Protein AF-A0A9D5RG21-F1 (afdb_monomer_lite)

Secondary structure (DSSP, 8-state):
-EE-TTT--EE-TT-SB-TTT--B--HHHHGGGG---SEEEEEEE-TTS-HHHHHHHHHHHH---HHHHHHHHHT-SEEEEEEE-HHHHHHHHHHHHHTT-EEEEE-SSSEE--GGG--S-SB-TTSPBPHHHHHHHBTBSGGGB-SS-PBPPPPPTTS--------PPPPPP----PPPPPPPPPP-PPPP--PPPPPPPPPPPPPPPPP-PPPP-----------PPPPPPPPTT-PPPPPPPPPP-----PPPPPPP----

Foldseek 3Di:
DFADLVPRDDDDLPDQADPPPRHGDPSVVRVVLPQQAQKWKFFQALAPADLVVQLVLLCVLAVDDSVRSSCSHVQPRWTSWGSAHPLLQLLSCLQSVVSRTDMWMAGPVGTDDSLVPCPDHQADPVRHGDPVNVVSSRNRYNVTGDPDIDYDDNDDPPPDDNPPPPPDPPDPPPPPPVPDPDDPDDPDDDDDDDDDDDDDDDDDDDDDDDDDDDDDDDDDDDDPDPDDDDDDDDDPDDDDDDDDDDDDPDDDDDDDDDDDDDDD

Structure (mmCIF, N/CA/C/O backbone):
data_AF-A0A9D5RG21-F1
#
_entry.id   AF-A0A9D5RG21-F1
#
loop_
_atom_site.group_PDB
_atom_site.id
_atom_site.type_symbol
_atom_site.label_atom_id
_atom_site.label_alt_id
_atom_site.label_comp_id
_atom_site.label_asym_id
_atom_site.label_entity_id
_atom_site.label_seq_id
_atom_site.pdbx_PDB_ins_code
_atom_site.Cartn_x
_atom_site.Cartn_y
_atom_site.Cartn_z
_atom_site.occupancy
_atom_site.B_iso_or_equiv
_atom_site.auth_seq_id
_atom_site.auth_comp_id
_atom_site.auth_asym_id
_atom_site.auth_atom_id
_atom_site.pdbx_PDB_model_num
ATOM 1 N N . MET A 1 1 ? 9.977 0.875 -23.156 1.00 63.31 1 MET A N 1
ATOM 2 C CA . MET A 1 1 ? 9.135 2.089 -23.232 1.00 63.31 1 MET A CA 1
ATOM 3 C C . MET A 1 1 ? 9.409 2.908 -21.983 1.00 63.31 1 MET A C 1
ATOM 5 O O . MET A 1 1 ? 9.569 2.309 -20.928 1.00 63.31 1 MET A O 1
ATOM 9 N N . ALA A 1 2 ? 9.573 4.221 -22.119 1.00 66.19 2 ALA A N 1
ATOM 10 C CA . ALA A 1 2 ? 9.976 5.126 -21.043 1.00 66.19 2 ALA A CA 1
ATOM 11 C C . ALA A 1 2 ? 8.773 5.956 -20.570 1.00 66.19 2 ALA A C 1
ATOM 13 O O . ALA A 1 2 ? 7.845 6.156 -21.344 1.00 66.19 2 ALA A O 1
ATOM 14 N N . TYR A 1 3 ? 8.790 6.481 -19.345 1.00 75.31 3 TYR A N 1
ATOM 15 C CA . TYR A 1 3 ? 7.793 7.451 -18.875 1.00 75.31 3 TYR A CA 1
ATOM 16 C C . TYR A 1 3 ? 8.486 8.735 -18.429 1.00 75.31 3 TYR A C 1
ATOM 18 O O . TYR A 1 3 ? 9.610 8.705 -17.923 1.00 75.31 3 TYR A O 1
ATOM 26 N N . CYS A 1 4 ? 7.830 9.877 -18.630 1.00 75.00 4 CYS A N 1
ATOM 27 C CA . CYS A 1 4 ? 8.346 11.142 -18.129 1.00 75.00 4 CYS A CA 1
ATOM 28 C C . CYS A 1 4 ? 8.294 11.160 -16.600 1.00 75.00 4 CYS A C 1
ATOM 30 O O . CYS A 1 4 ? 7.210 11.108 -16.029 1.00 75.00 4 CYS A O 1
ATOM 32 N N . SER A 1 5 ? 9.436 11.343 -15.940 1.00 69.19 5 SER A N 1
ATOM 33 C CA . SER A 1 5 ? 9.497 11.500 -14.481 1.00 69.19 5 SER A CA 1
ATOM 34 C C . SER A 1 5 ? 8.763 12.740 -13.960 1.00 69.19 5 SER A C 1
ATOM 36 O O . SER A 1 5 ? 8.424 12.789 -12.785 1.00 69.19 5 SER A O 1
ATOM 38 N N . ASN A 1 6 ? 8.520 13.737 -14.817 1.00 74.50 6 ASN A N 1
ATOM 39 C CA . ASN A 1 6 ? 7.841 14.975 -14.436 1.00 74.50 6 ASN A CA 1
ATOM 40 C C . ASN A 1 6 ? 6.325 14.957 -14.698 1.00 74.50 6 ASN A C 1
ATOM 42 O O . ASN A 1 6 ? 5.581 15.604 -13.976 1.00 74.50 6 ASN A O 1
ATOM 46 N N . CYS A 1 7 ? 5.849 14.264 -15.739 1.00 77.00 7 CYS A N 1
ATOM 47 C CA . CYS A 1 7 ? 4.428 14.319 -16.127 1.00 77.00 7 CYS A CA 1
ATOM 48 C C . CYS A 1 7 ? 3.781 12.966 -16.455 1.00 77.00 7 CYS A C 1
ATOM 50 O O . CYS A 1 7 ? 2.636 12.938 -16.893 1.00 77.00 7 CYS A O 1
ATOM 52 N N . GLY A 1 8 ? 4.500 11.851 -16.303 1.00 68.88 8 GLY A N 1
ATOM 53 C CA . GLY A 1 8 ? 3.962 10.495 -16.466 1.00 68.88 8 GLY A CA 1
ATOM 54 C C . GLY A 1 8 ? 3.623 10.072 -17.900 1.00 68.88 8 GLY A C 1
ATOM 55 O O . GLY A 1 8 ? 3.202 8.941 -18.114 1.00 68.88 8 GLY A O 1
ATOM 56 N N . VAL A 1 9 ? 3.813 10.932 -18.906 1.00 76.56 9 VAL A N 1
ATOM 57 C CA . VAL A 1 9 ? 3.499 10.595 -20.306 1.00 76.56 9 VAL A CA 1
ATOM 58 C C . VAL A 1 9 ? 4.450 9.524 -20.837 1.00 76.56 9 VAL A C 1
ATOM 60 O O . VAL A 1 9 ? 5.653 9.573 -20.569 1.00 76.56 9 VAL A O 1
ATOM 63 N N . LEU A 1 10 ? 3.904 8.580 -21.612 1.00 74.00 10 LEU A N 1
ATOM 64 C CA . LEU A 1 10 ? 4.671 7.559 -22.320 1.00 74.00 10 LEU A CA 1
ATOM 65 C C . LEU A 1 10 ? 5.612 8.226 -23.330 1.00 74.00 10 LEU A C 1
ATOM 67 O O . LEU A 1 10 ? 5.196 8.997 -24.194 1.00 74.00 10 LEU A O 1
ATOM 71 N N . ILE A 1 11 ? 6.887 7.904 -23.215 1.00 80.31 11 ILE A N 1
ATOM 72 C CA . ILE A 1 11 ? 7.956 8.396 -24.061 1.00 80.31 11 ILE A CA 1
ATOM 73 C C . ILE A 1 11 ? 8.437 7.238 -24.926 1.00 80.31 11 ILE A C 1
ATOM 75 O O . ILE A 1 11 ? 8.938 6.221 -24.427 1.00 80.31 11 ILE A O 1
ATOM 79 N N . ASP A 1 12 ? 8.285 7.404 -26.236 1.00 73.06 12 ASP A N 1
ATOM 80 C CA . ASP A 1 12 ? 8.883 6.494 -27.200 1.00 73.06 12 ASP A CA 1
ATOM 81 C C . ASP A 1 12 ? 10.407 6.678 -27.152 1.00 73.06 12 ASP A C 1
ATOM 83 O O . ASP A 1 12 ? 10.892 7.809 -27.154 1.00 73.06 12 ASP A O 1
ATOM 87 N N . GLY A 1 13 ? 11.162 5.587 -27.002 1.00 65.06 13 GLY A N 1
ATOM 88 C CA . GLY A 1 13 ? 12.508 5.543 -26.394 1.00 65.06 13 GLY A CA 1
ATOM 89 C C . GLY A 1 13 ? 13.643 6.293 -27.110 1.00 65.06 13 GLY A C 1
ATOM 90 O O . GLY A 1 13 ? 14.807 6.047 -26.812 1.00 65.06 13 GLY A O 1
ATOM 91 N N . VAL A 1 14 ? 13.328 7.181 -28.050 1.00 69.25 14 VAL A N 1
ATOM 92 C CA . VAL A 1 14 ? 14.265 7.916 -28.907 1.00 69.25 14 VAL A CA 1
ATOM 93 C C . VAL A 1 14 ? 14.286 9.426 -28.603 1.00 69.25 14 VAL A C 1
ATOM 95 O O . VAL A 1 14 ? 15.224 10.116 -29.001 1.00 69.25 14 VAL A O 1
ATOM 98 N N . VAL A 1 15 ? 13.305 9.980 -27.877 1.00 72.56 15 VAL A N 1
ATOM 99 C CA . VAL A 1 15 ? 13.260 11.432 -27.604 1.00 72.56 15 VAL A CA 1
ATOM 100 C C . VAL A 1 15 ? 14.012 11.825 -26.326 1.00 72.56 15 VAL A C 1
ATOM 102 O O . VAL A 1 15 ? 13.795 11.280 -25.247 1.00 72.56 15 VAL A O 1
ATOM 105 N N . ARG A 1 16 ? 14.894 12.828 -26.443 1.00 79.12 16 ARG A N 1
ATOM 106 C CA . ARG A 1 16 ? 15.693 13.382 -25.327 1.00 79.12 16 ARG A CA 1
ATOM 107 C C . ARG A 1 16 ? 14.909 14.311 -24.396 1.00 79.12 16 ARG A C 1
ATOM 109 O O . ARG A 1 16 ? 15.392 14.638 -23.317 1.00 79.12 16 ARG A O 1
ATOM 116 N N . TYR A 1 17 ? 13.720 14.741 -24.805 1.00 82.50 17 TYR A N 1
ATOM 117 C CA . TYR A 1 17 ? 12.870 15.678 -24.073 1.00 82.50 17 TYR A CA 1
ATOM 118 C C . TYR A 1 17 ? 11.429 15.182 -24.102 1.00 82.50 17 TYR A C 1
ATOM 120 O O . TYR A 1 17 ? 10.986 14.616 -25.103 1.00 82.50 17 TYR A O 1
ATOM 128 N N . CYS A 1 18 ? 10.697 15.379 -23.006 1.00 81.12 18 CYS A N 1
ATOM 129 C CA . CYS A 1 18 ? 9.295 14.998 -22.954 1.00 81.12 18 CYS A CA 1
ATOM 130 C C . CYS A 1 18 ? 8.469 15.927 -23.860 1.00 81.12 18 CYS A C 1
ATOM 132 O O . CYS A 1 18 ? 8.496 17.140 -23.641 1.00 81.12 18 CYS A O 1
ATOM 134 N N . PRO A 1 19 ? 7.688 15.395 -24.817 1.00 81.12 19 PRO A N 1
ATOM 135 C CA . PRO A 1 19 ? 6.885 16.216 -25.724 1.00 81.12 19 PRO A CA 1
ATOM 136 C C . PRO A 1 19 ? 5.754 16.979 -25.020 1.00 81.12 19 PRO A C 1
ATOM 138 O O . PRO A 1 19 ? 5.239 17.938 -25.580 1.00 81.12 19 PRO A O 1
ATOM 141 N N . ASN A 1 20 ? 5.371 16.574 -23.804 1.00 82.50 20 ASN A N 1
ATOM 142 C CA . ASN A 1 20 ? 4.293 17.220 -23.058 1.00 82.50 20 ASN A CA 1
ATOM 143 C C . ASN A 1 20 ? 4.794 18.345 -22.137 1.00 82.50 20 ASN A C 1
ATOM 145 O O . ASN A 1 20 ? 4.205 19.416 -22.093 1.00 82.50 20 ASN A O 1
ATOM 149 N N . CYS A 1 21 ? 5.887 18.123 -21.398 1.00 84.81 21 CYS A N 1
ATOM 150 C CA . CYS A 1 21 ? 6.353 19.080 -20.386 1.00 84.81 21 CYS A CA 1
ATOM 151 C C . CYS A 1 21 ? 7.736 19.692 -20.667 1.00 84.81 21 CYS A C 1
ATOM 153 O O . CYS A 1 21 ? 8.234 20.452 -19.844 1.00 84.81 21 CYS A O 1
ATOM 155 N N . GLY A 1 22 ? 8.402 19.324 -21.768 1.00 81.38 22 GLY A N 1
ATOM 156 C CA . GLY A 1 22 ? 9.685 19.899 -22.200 1.00 81.38 22 GLY A CA 1
ATOM 157 C C . GLY A 1 22 ? 10.912 19.532 -21.354 1.00 81.38 22 GLY A C 1
ATOM 158 O O . GLY A 1 22 ? 12.025 19.942 -21.675 1.00 81.38 22 GLY A O 1
ATOM 159 N N . VAL A 1 23 ? 10.745 18.748 -20.287 1.00 83.62 23 VAL A N 1
ATOM 160 C CA . VAL A 1 23 ? 11.846 18.356 -19.393 1.00 83.62 23 VAL A CA 1
ATOM 161 C C . VAL A 1 23 ? 12.733 17.310 -20.067 1.00 83.62 23 VAL A C 1
ATOM 163 O O . VAL A 1 23 ? 12.237 16.404 -20.746 1.00 83.62 23 VAL A O 1
ATOM 166 N N . ALA A 1 24 ? 14.049 17.440 -19.874 1.00 78.69 24 ALA A N 1
ATOM 167 C CA . ALA A 1 24 ? 15.035 16.484 -20.362 1.00 78.69 24 ALA A CA 1
ATOM 168 C C . ALA A 1 24 ? 14.773 15.094 -19.768 1.00 78.69 24 ALA A C 1
ATOM 170 O O . ALA A 1 24 ? 14.676 14.916 -18.553 1.00 78.69 24 ALA A O 1
ATOM 171 N N . VAL A 1 25 ? 14.653 14.101 -20.641 1.00 71.44 25 VAL A N 1
ATOM 172 C CA . VAL A 1 25 ? 14.424 12.712 -20.261 1.00 71.44 25 VAL A CA 1
ATOM 173 C C . VAL A 1 25 ? 15.788 12.090 -20.024 1.00 71.44 25 VAL A C 1
ATOM 175 O O . VAL A 1 25 ? 16.563 11.889 -20.960 1.00 71.44 25 VAL A O 1
ATOM 178 N N . ASN A 1 26 ? 16.090 11.762 -18.771 1.00 63.41 26 ASN A N 1
ATOM 179 C CA . ASN A 1 26 ? 17.238 10.919 -18.471 1.00 63.41 26 ASN A CA 1
ATOM 180 C C . ASN A 1 26 ? 16.919 9.493 -18.941 1.00 63.41 26 ASN A C 1
ATOM 182 O O . ASN A 1 26 ? 16.350 8.697 -18.196 1.00 63.41 26 ASN A O 1
ATOM 186 N N . LEU A 1 27 ? 17.275 9.162 -20.189 1.00 54.41 27 LEU A N 1
ATOM 187 C CA . LEU A 1 27 ? 17.074 7.821 -20.757 1.00 54.41 27 LEU A CA 1
ATOM 188 C C . LEU A 1 27 ? 17.735 6.722 -19.906 1.00 54.41 27 LEU A C 1
ATOM 190 O O . LEU A 1 27 ? 17.223 5.610 -19.863 1.00 54.41 27 LEU A O 1
ATOM 194 N N . ALA A 1 28 ? 18.802 7.051 -19.169 1.00 50.97 28 ALA A N 1
ATOM 195 C CA . ALA A 1 28 ? 19.452 6.146 -18.220 1.00 50.97 28 ALA A CA 1
ATOM 196 C C . ALA A 1 28 ? 18.572 5.787 -17.002 1.00 50.97 28 ALA A C 1
ATOM 198 O O . ALA A 1 28 ? 18.728 4.712 -16.429 1.00 50.97 28 ALA A O 1
ATOM 199 N N . ALA A 1 29 ? 17.626 6.653 -16.616 1.00 46.53 29 ALA A N 1
ATOM 200 C CA . ALA A 1 29 ? 16.638 6.368 -15.570 1.00 46.53 29 ALA A CA 1
ATOM 201 C C . ALA A 1 29 ? 15.385 5.672 -16.133 1.00 46.53 29 ALA A C 1
ATOM 203 O O . ALA A 1 29 ? 14.701 4.938 -15.422 1.00 46.53 29 ALA A O 1
ATOM 204 N N . ALA A 1 30 ? 15.103 5.864 -17.423 1.00 44.69 30 ALA A N 1
ATOM 205 C CA . ALA A 1 30 ? 13.933 5.306 -18.088 1.00 44.69 30 ALA A CA 1
ATOM 206 C C . ALA A 1 30 ? 14.057 3.810 -18.437 1.00 44.69 30 ALA A C 1
ATOM 208 O O . ALA A 1 30 ? 13.058 3.155 -18.735 1.00 44.69 30 ALA A O 1
ATOM 209 N N . THR A 1 31 ? 15.262 3.247 -18.355 1.00 42.00 31 THR A N 1
ATOM 210 C CA . THR A 1 31 ? 15.523 1.807 -18.500 1.00 42.00 31 THR A CA 1
ATOM 211 C C . THR A 1 31 ? 15.127 0.965 -17.283 1.00 42.00 31 THR A C 1
ATOM 213 O O . THR A 1 31 ? 15.092 -0.256 -17.394 1.00 42.00 31 THR A O 1
ATOM 216 N N . ASN A 1 32 ? 14.739 1.571 -16.155 1.00 45.16 32 ASN A N 1
ATOM 217 C CA . ASN A 1 32 ? 14.270 0.813 -14.986 1.00 45.16 32 ASN A CA 1
ATOM 218 C C . ASN A 1 32 ? 12.780 0.429 -15.046 1.00 45.16 32 ASN A C 1
ATOM 220 O O . ASN A 1 32 ? 12.332 -0.375 -14.237 1.00 45.16 32 ASN A O 1
ATOM 224 N N . ALA A 1 33 ? 12.025 0.910 -16.042 1.00 47.38 33 ALA A N 1
ATOM 225 C CA . ALA A 1 33 ? 10.637 0.494 -16.287 1.00 47.38 33 ALA A CA 1
ATOM 226 C C . ALA A 1 33 ? 10.508 -0.933 -16.877 1.00 47.38 33 ALA A C 1
ATOM 228 O O . ALA A 1 33 ? 9.412 -1.359 -17.232 1.00 47.38 33 ALA A O 1
ATOM 229 N N . GLY A 1 34 ? 11.624 -1.659 -17.029 1.00 44.19 34 GLY A N 1
ATOM 230 C CA . GLY A 1 34 ? 11.670 -3.011 -17.593 1.00 44.19 34 GLY A CA 1
ATOM 231 C C . GLY A 1 34 ? 11.866 -4.139 -16.581 1.00 44.19 34 GLY A C 1
ATOM 232 O O . GLY A 1 34 ? 11.736 -5.298 -16.960 1.00 44.19 34 GLY A O 1
ATOM 233 N N . VAL A 1 35 ? 12.156 -3.842 -15.310 1.00 52.28 35 VAL A N 1
ATOM 234 C CA . VAL A 1 35 ? 12.212 -4.886 -14.278 1.00 52.28 35 VAL A CA 1
ATOM 235 C C . VAL A 1 35 ? 10.815 -5.014 -13.683 1.00 52.28 35 VAL A C 1
ATOM 237 O O . VAL A 1 35 ? 10.537 -4.494 -12.606 1.00 52.28 35 VAL A O 1
ATOM 240 N N . GLN A 1 36 ? 9.911 -5.670 -14.419 1.00 63.94 36 GLN A N 1
ATOM 241 C CA . GLN A 1 36 ? 8.727 -6.250 -13.786 1.00 63.94 36 GLN A CA 1
ATOM 242 C C . GLN A 1 36 ? 9.250 -7.201 -12.718 1.00 63.94 36 GLN A C 1
ATOM 244 O O . GLN A 1 36 ? 9.906 -8.190 -13.035 1.00 63.94 36 GLN A O 1
ATOM 249 N N . GLY A 1 37 ? 9.069 -6.837 -11.455 1.00 77.81 37 GLY A N 1
ATOM 250 C CA . GLY A 1 37 ? 9.459 -7.724 -10.376 1.00 77.81 37 GLY A CA 1
ATOM 251 C C . GLY A 1 37 ? 8.373 -8.764 -10.126 1.00 77.81 37 GLY A C 1
ATOM 252 O O . GLY A 1 37 ? 7.204 -8.556 -10.440 1.00 77.81 37 GLY A O 1
ATOM 253 N N . ASP A 1 38 ? 8.759 -9.886 -9.534 1.00 90.56 38 ASP A N 1
ATOM 254 C CA . ASP A 1 38 ? 7.852 -11.017 -9.311 1.00 90.56 38 ASP A CA 1
ATOM 255 C C . ASP A 1 38 ? 6.945 -10.833 -8.085 1.00 90.56 38 ASP A C 1
ATOM 257 O O . ASP A 1 38 ? 6.195 -11.741 -7.719 1.00 90.56 38 ASP A O 1
ATOM 261 N N . TYR A 1 39 ? 7.021 -9.677 -7.418 1.00 94.38 39 TYR A N 1
ATOM 262 C CA . TYR A 1 39 ? 6.289 -9.449 -6.185 1.00 94.38 39 TYR A CA 1
ATOM 263 C C . TYR A 1 39 ? 4.858 -8.983 -6.455 1.00 94.38 39 TYR A C 1
ATOM 265 O O . TYR A 1 39 ? 4.587 -8.137 -7.314 1.00 94.38 39 TYR A O 1
ATOM 273 N N . ARG A 1 40 ? 3.943 -9.513 -5.646 1.00 94.38 40 ARG A N 1
ATOM 274 C CA . ARG A 1 40 ? 2.528 -9.149 -5.589 1.00 94.38 40 ARG A CA 1
ATOM 275 C C . ARG A 1 40 ? 2.117 -8.824 -4.157 1.00 94.38 40 ARG A C 1
ATOM 277 O O . ARG A 1 40 ? 2.641 -9.397 -3.199 1.00 94.38 40 ARG A O 1
ATOM 284 N N . ILE A 1 41 ? 1.163 -7.913 -4.018 1.00 94.88 41 ILE A N 1
ATOM 285 C CA . ILE A 1 41 ? 0.602 -7.495 -2.732 1.00 94.88 41 ILE A CA 1
ATOM 286 C C . ILE A 1 41 ? -0.835 -7.975 -2.648 1.00 94.88 41 ILE A C 1
ATOM 288 O O . ILE A 1 41 ? -1.669 -7.625 -3.482 1.00 94.88 41 ILE A O 1
ATOM 292 N N . ILE A 1 42 ? -1.125 -8.746 -1.606 1.00 94.94 42 ILE A N 1
ATOM 293 C CA . ILE A 1 42 ? -2.467 -9.211 -1.276 1.00 94.94 42 ILE A CA 1
ATOM 294 C C . ILE A 1 42 ? -2.980 -8.380 -0.106 1.00 94.94 42 ILE A C 1
ATOM 296 O O . ILE A 1 42 ? -2.414 -8.412 0.988 1.00 94.94 42 ILE A O 1
ATOM 300 N N . LEU A 1 43 ? -4.071 -7.650 -0.318 1.00 95.38 43 LEU A N 1
ATOM 301 C CA . LEU A 1 43 ? -4.812 -7.009 0.758 1.00 95.38 43 LEU A CA 1
ATOM 302 C C . LEU A 1 43 ? -5.642 -8.082 1.462 1.00 95.38 43 LEU A C 1
ATOM 304 O O . LEU A 1 43 ? -6.613 -8.576 0.895 1.00 95.38 43 LEU A O 1
ATOM 308 N N . ILE A 1 44 ? -5.286 -8.450 2.694 1.00 94.62 44 ILE A N 1
ATOM 309 C CA . ILE A 1 44 ? -6.050 -9.431 3.482 1.00 94.62 44 ILE A CA 1
ATOM 310 C C . ILE A 1 44 ? -7.315 -8.789 4.051 1.00 94.62 44 ILE A C 1
ATOM 312 O O . ILE A 1 44 ? -8.375 -9.420 4.143 1.00 94.62 44 ILE A O 1
ATOM 316 N N . SER A 1 45 ? -7.163 -7.560 4.536 1.00 94.81 45 SER A N 1
ATOM 317 C CA . SER A 1 45 ? -8.159 -6.867 5.337 1.00 94.81 45 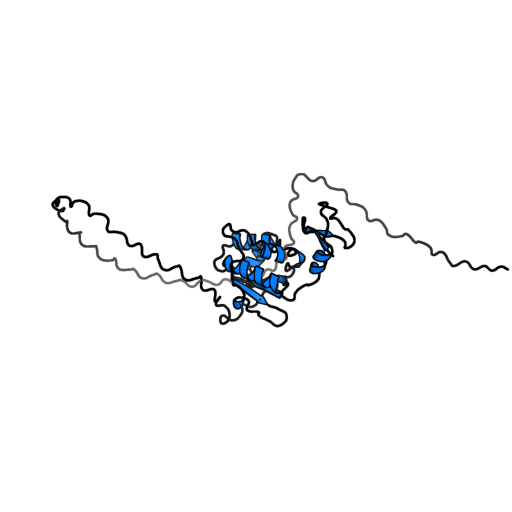SER A CA 1
ATOM 318 C C . SER A 1 45 ? -7.800 -5.384 5.421 1.00 94.81 45 SER A C 1
ATOM 320 O O . SER A 1 45 ? -6.631 -5.016 5.469 1.00 94.81 45 SER A O 1
ATOM 322 N N . LYS A 1 46 ? -8.806 -4.509 5.499 1.00 94.38 46 LYS A N 1
ATOM 323 C CA . LYS A 1 46 ? -8.577 -3.080 5.772 1.00 94.38 46 LYS A CA 1
ATOM 324 C C . LYS A 1 46 ? -8.054 -2.803 7.192 1.00 94.38 46 LYS A C 1
ATOM 326 O O . LYS A 1 46 ? -7.762 -1.657 7.504 1.00 94.38 46 LYS A O 1
ATOM 331 N N . GLY A 1 47 ? -8.036 -3.811 8.066 1.00 94.25 47 GLY A N 1
ATOM 332 C CA . GLY A 1 47 ? -7.629 -3.707 9.463 1.00 94.25 47 GLY A CA 1
ATOM 333 C C . GLY A 1 47 ? -8.377 -2.603 10.215 1.00 94.25 47 GLY A C 1
ATOM 334 O O . GLY A 1 47 ? -9.616 -2.519 10.191 1.00 94.25 47 GLY A O 1
ATOM 335 N N . THR A 1 48 ? -7.607 -1.739 10.873 1.00 94.19 48 THR A N 1
ATOM 336 C CA . THR A 1 48 ? -8.086 -0.560 11.609 1.00 94.19 48 THR A CA 1
ATOM 337 C C . THR A 1 48 ? -8.294 0.663 10.713 1.00 94.19 48 THR A C 1
ATOM 339 O O . THR A 1 48 ? -8.884 1.645 11.167 1.00 94.19 48 THR A O 1
ATOM 342 N N . CYS A 1 49 ? -7.880 0.604 9.443 1.00 94.50 49 CYS A N 1
ATOM 343 C CA . CYS A 1 49 ? -8.062 1.693 8.492 1.00 94.50 49 CYS A CA 1
ATOM 344 C C . CYS A 1 49 ? -9.556 1.959 8.210 1.00 94.50 49 CYS A C 1
ATOM 346 O O . CYS A 1 49 ? -10.403 1.044 8.168 1.00 94.50 49 CYS A O 1
ATOM 348 N N . SER A 1 50 ? -9.902 3.236 8.012 1.00 96.75 50 SER A N 1
ATOM 349 C CA . SER A 1 50 ? -11.240 3.620 7.554 1.00 96.75 50 SER A CA 1
ATOM 350 C C . SER A 1 50 ? -11.417 3.202 6.092 1.00 96.75 50 SER A C 1
ATOM 352 O O . SER A 1 50 ? -10.460 3.168 5.321 1.00 96.75 50 SER A O 1
ATOM 354 N N . ARG A 1 51 ? -12.652 2.885 5.685 1.00 96.31 51 ARG A N 1
ATOM 355 C CA . ARG A 1 51 ? -12.931 2.471 4.300 1.00 96.31 51 ARG A CA 1
ATOM 356 C C . ARG A 1 51 ? -12.524 3.553 3.294 1.00 96.31 51 ARG A C 1
ATOM 358 O O . ARG A 1 51 ? -11.911 3.236 2.285 1.00 96.31 51 ARG A O 1
ATOM 365 N N . THR A 1 52 ? -12.838 4.814 3.587 1.00 97.44 52 THR A N 1
ATOM 366 C CA . THR A 1 52 ? -12.501 5.953 2.722 1.00 97.44 52 THR A CA 1
ATOM 367 C C . THR A 1 52 ? -10.993 6.130 2.584 1.00 97.44 52 THR A C 1
ATOM 369 O O . THR A 1 52 ? -10.508 6.274 1.471 1.00 97.44 52 THR A O 1
ATOM 372 N N . ASN A 1 53 ? -10.236 6.044 3.683 1.00 95.88 53 ASN A N 1
ATOM 373 C CA . ASN A 1 53 ? -8.782 6.210 3.626 1.00 95.88 53 ASN A CA 1
ATOM 374 C C . ASN A 1 53 ? -8.112 5.057 2.874 1.00 95.88 53 ASN A C 1
ATOM 376 O O . ASN A 1 53 ? -7.178 5.296 2.119 1.00 95.88 53 ASN A O 1
ATOM 380 N N . ALA A 1 54 ? -8.602 3.825 3.045 1.00 96.56 54 ALA A N 1
ATOM 381 C CA . ALA A 1 54 ? -8.103 2.675 2.297 1.00 96.56 54 ALA A CA 1
ATOM 382 C C . ALA A 1 54 ? -8.339 2.833 0.785 1.00 96.56 54 ALA A C 1
ATOM 384 O O . ALA A 1 54 ? -7.449 2.529 -0.001 1.00 96.56 54 ALA A O 1
ATOM 385 N N . ILE A 1 55 ? -9.512 3.339 0.381 1.00 97.38 55 ILE A N 1
ATOM 386 C CA . ILE A 1 55 ? -9.819 3.631 -1.026 1.00 97.38 55 ILE A CA 1
ATOM 387 C C . ILE A 1 55 ? -8.864 4.696 -1.560 1.00 97.38 55 ILE A C 1
ATOM 389 O O . ILE A 1 55 ? -8.154 4.413 -2.517 1.00 97.38 55 ILE A O 1
ATOM 393 N N . ASN A 1 56 ? -8.789 5.857 -0.903 1.00 95.81 56 ASN A N 1
ATOM 394 C CA . ASN A 1 56 ? -7.938 6.963 -1.343 1.00 95.81 56 ASN A CA 1
ATOM 395 C C . ASN A 1 56 ? -6.469 6.534 -1.447 1.00 95.81 56 ASN A C 1
ATOM 397 O O . ASN A 1 56 ? -5.811 6.853 -2.425 1.00 95.81 56 ASN A O 1
ATOM 401 N N . LEU A 1 57 ? -5.965 5.732 -0.501 1.00 93.81 57 LEU A N 1
ATOM 402 C CA . LEU A 1 57 ? -4.584 5.255 -0.570 1.00 93.81 57 LEU A CA 1
ATOM 403 C C . LEU A 1 57 ? -4.340 4.348 -1.788 1.00 93.81 57 LEU A C 1
ATOM 405 O O . LEU A 1 57 ? -3.277 4.419 -2.398 1.00 93.81 57 LEU A O 1
ATOM 409 N N . LEU A 1 58 ? -5.299 3.495 -2.161 1.00 94.50 58 LEU A N 1
ATOM 410 C CA . LEU A 1 58 ? -5.184 2.674 -3.371 1.00 94.50 58 LEU A CA 1
ATOM 411 C C . LEU A 1 58 ? -5.273 3.516 -4.654 1.00 94.50 58 LEU A C 1
ATOM 413 O O . LEU A 1 58 ? -4.620 3.175 -5.642 1.00 94.50 58 LEU A O 1
ATOM 417 N N . GLU A 1 59 ? -6.061 4.593 -4.650 1.00 93.62 59 GLU A N 1
ATOM 418 C CA . GLU A 1 59 ? -6.070 5.577 -5.738 1.00 93.62 59 GLU A CA 1
ATOM 419 C C . GLU A 1 59 ? -4.719 6.291 -5.835 1.00 93.62 59 GLU A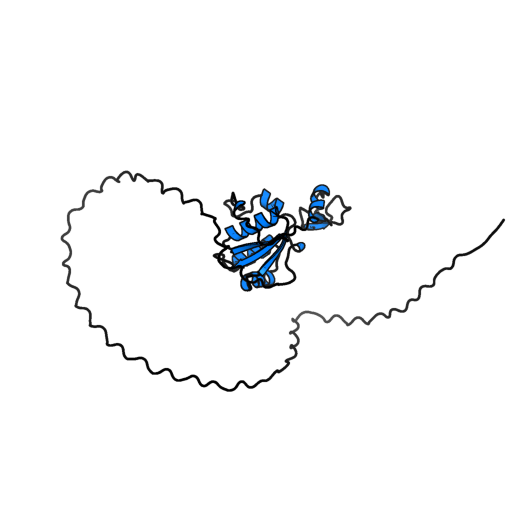 C 1
ATOM 421 O O . GLU A 1 59 ? -4.147 6.358 -6.913 1.00 93.62 59 GLU A O 1
ATOM 426 N N . ASP A 1 60 ? -4.152 6.742 -4.720 1.00 90.31 60 ASP A N 1
ATOM 427 C CA . ASP A 1 60 ? -2.897 7.494 -4.723 1.00 90.31 60 ASP A CA 1
ATOM 428 C C . ASP A 1 60 ? -1.687 6.620 -5.095 1.00 90.31 60 ASP A C 1
ATOM 430 O O . ASP A 1 60 ? -0.804 7.056 -5.830 1.00 90.31 60 ASP A O 1
ATOM 434 N N . LEU A 1 61 ? -1.626 5.377 -4.601 1.00 90.38 61 LEU A N 1
ATOM 435 C CA . LEU A 1 61 ? -0.470 4.493 -4.810 1.00 90.38 61 LEU A CA 1
ATOM 436 C C . LEU A 1 61 ? -0.474 3.790 -6.165 1.00 90.38 61 LEU A C 1
ATOM 438 O O . LEU A 1 61 ? 0.585 3.554 -6.745 1.00 90.38 61 LEU A O 1
ATOM 442 N N . PHE A 1 62 ? -1.653 3.387 -6.634 1.00 90.88 62 PHE A N 1
ATOM 443 C CA . PHE A 1 62 ? -1.780 2.549 -7.821 1.00 90.88 62 PHE A CA 1
ATOM 444 C C . PHE A 1 62 ? -2.636 3.184 -8.900 1.00 90.88 62 PHE A C 1
ATOM 446 O O . PHE A 1 62 ? -2.820 2.551 -9.934 1.00 90.88 62 PHE A O 1
ATOM 453 N N . GLU A 1 63 ? -3.161 4.393 -8.681 1.00 90.50 63 GLU A N 1
ATOM 454 C CA . GLU A 1 63 ? -4.036 5.129 -9.598 1.00 90.50 63 GLU A CA 1
ATOM 455 C C . GLU A 1 63 ? -5.365 4.406 -9.905 1.00 90.50 63 GLU A C 1
ATOM 457 O O . GLU A 1 63 ? -5.975 4.613 -10.959 1.00 90.50 63 GLU A O 1
ATOM 462 N N . TYR A 1 64 ? -5.838 3.520 -9.020 1.00 92.94 64 TYR A N 1
ATOM 463 C CA . TYR A 1 64 ? -7.158 2.904 -9.185 1.00 92.94 64 TYR A CA 1
ATOM 464 C C . TYR A 1 64 ? -8.260 3.962 -9.286 1.00 92.94 64 TYR A C 1
ATOM 466 O O . TYR A 1 64 ? -8.174 5.037 -8.706 1.00 92.94 64 TYR A O 1
ATOM 474 N N . THR A 1 65 ? -9.340 3.641 -9.997 1.00 95.12 65 THR A N 1
ATOM 475 C CA . THR A 1 65 ? -10.571 4.431 -9.861 1.00 95.12 65 THR A CA 1
ATOM 476 C C . THR A 1 65 ? -11.244 4.124 -8.524 1.00 95.12 65 THR A C 1
ATOM 478 O O . THR A 1 65 ? -11.132 3.003 -8.019 1.00 95.12 65 THR A O 1
ATOM 481 N N . THR A 1 66 ? -12.050 5.052 -8.008 1.00 96.31 66 THR A N 1
ATOM 482 C CA . THR A 1 66 ? -12.785 4.883 -6.739 1.00 96.31 66 THR A CA 1
ATOM 483 C C . THR A 1 66 ? -13.604 3.602 -6.695 1.00 96.31 66 THR A C 1
ATOM 485 O O . THR A 1 66 ? -13.645 2.914 -5.677 1.00 96.31 66 THR A O 1
ATOM 488 N N . ALA A 1 67 ? -14.229 3.234 -7.816 1.00 95.81 67 ALA A N 1
ATOM 489 C CA . ALA A 1 67 ? -15.018 2.011 -7.922 1.00 95.81 67 ALA A CA 1
ATOM 490 C C . ALA A 1 67 ? -14.149 0.741 -7.851 1.00 95.81 67 ALA A C 1
ATOM 492 O O . ALA A 1 67 ? -14.525 -0.234 -7.194 1.00 95.81 67 ALA A O 1
ATOM 493 N N . GLN A 1 68 ? -12.981 0.749 -8.499 1.00 94.94 68 GLN A N 1
ATOM 494 C CA . GLN A 1 68 ? -12.040 -0.373 -8.463 1.00 94.94 68 GLN A CA 1
ATOM 495 C C . GLN A 1 68 ? -11.423 -0.528 -7.072 1.00 94.94 68 GLN A C 1
ATOM 497 O O . GLN A 1 68 ? -11.446 -1.624 -6.515 1.00 94.94 68 GLN A O 1
ATOM 502 N N . ALA A 1 69 ? -10.944 0.570 -6.485 1.00 96.06 69 ALA A N 1
ATOM 503 C CA . ALA A 1 69 ? -10.386 0.585 -5.138 1.00 96.06 69 ALA A CA 1
ATOM 504 C C . ALA A 1 69 ? -11.421 0.132 -4.094 1.00 96.06 69 ALA A C 1
ATOM 506 O O . ALA A 1 69 ? -11.120 -0.719 -3.259 1.00 96.06 69 ALA A O 1
ATOM 507 N N . ALA A 1 70 ? -12.670 0.607 -4.188 1.00 96.94 70 ALA A N 1
ATOM 508 C CA . ALA A 1 70 ? -13.761 0.144 -3.329 1.00 96.94 70 ALA A CA 1
ATOM 509 C C . ALA A 1 70 ? -14.000 -1.366 -3.458 1.00 96.94 70 ALA A C 1
ATOM 511 O O . ALA A 1 70 ? -14.131 -2.053 -2.449 1.00 96.94 70 ALA A O 1
ATOM 512 N N . THR A 1 71 ? -13.999 -1.892 -4.687 1.00 95.75 71 THR A N 1
ATOM 513 C CA . THR A 1 71 ? -14.174 -3.331 -4.935 1.00 95.75 71 THR A CA 1
ATOM 514 C C . THR A 1 71 ? -13.069 -4.153 -4.272 1.00 95.75 71 THR A C 1
ATOM 516 O O . THR A 1 71 ? -13.377 -5.162 -3.637 1.00 95.75 71 THR A O 1
ATOM 519 N N . ILE A 1 72 ? -11.811 -3.708 -4.370 1.00 95.06 72 ILE A N 1
ATOM 520 C CA . ILE A 1 72 ? -10.653 -4.369 -3.748 1.00 95.06 72 ILE A CA 1
ATOM 521 C C . ILE A 1 72 ? -10.782 -4.378 -2.222 1.00 95.06 72 ILE A C 1
ATOM 523 O O . ILE A 1 72 ? -10.649 -5.430 -1.595 1.00 95.06 72 ILE A O 1
ATOM 527 N N . VAL A 1 73 ? -11.091 -3.225 -1.623 1.00 96.38 73 VAL A N 1
ATOM 528 C CA . VAL A 1 73 ? -11.220 -3.080 -0.165 1.00 96.38 73 VAL A CA 1
ATOM 529 C C . VAL A 1 73 ? -12.389 -3.903 0.384 1.00 96.38 73 VAL A C 1
ATOM 531 O O . VAL A 1 73 ? -12.237 -4.580 1.401 1.00 96.38 73 VAL A O 1
ATOM 534 N N . ASP A 1 74 ? -13.543 -3.873 -0.286 1.00 95.94 74 ASP A N 1
ATOM 535 C CA . ASP A 1 74 ? -14.761 -4.549 0.176 1.00 95.94 74 ASP A CA 1
ATOM 536 C C . ASP A 1 74 ? -14.725 -6.069 -0.069 1.00 95.94 74 ASP A C 1
ATOM 538 O O . ASP A 1 74 ? -15.406 -6.822 0.629 1.00 95.94 74 ASP A O 1
ATOM 542 N N . SER A 1 75 ? -13.923 -6.533 -1.036 1.00 95.38 75 SER A N 1
ATOM 543 C CA . SER A 1 75 ? -13.809 -7.953 -1.409 1.00 95.38 75 SER A CA 1
ATOM 544 C C . SER A 1 75 ? -12.572 -8.647 -0.837 1.00 95.38 75 SER A C 1
ATOM 546 O O . SER A 1 75 ? -12.292 -9.785 -1.219 1.00 95.38 75 SER A O 1
ATOM 548 N N . ALA A 1 76 ? -11.832 -7.992 0.063 1.00 92.25 76 ALA A N 1
ATOM 549 C CA . ALA A 1 76 ? -10.650 -8.568 0.691 1.00 92.25 76 ALA A CA 1
ATOM 550 C C . ALA A 1 76 ? -10.979 -9.917 1.381 1.00 92.25 76 ALA A C 1
ATOM 552 O O . ALA A 1 76 ? -12.006 -10.025 2.064 1.00 92.25 76 ALA A O 1
ATOM 553 N N . PRO A 1 77 ? -10.131 -10.958 1.258 1.00 95.06 77 PRO A N 1
ATOM 554 C CA . PRO A 1 77 ? -8.772 -10.954 0.705 1.00 95.06 77 PRO A CA 1
ATOM 555 C C . PRO A 1 77 ? -8.689 -10.890 -0.834 1.00 95.06 77 PRO A C 1
ATOM 557 O O . PRO A 1 77 ? -9.243 -11.738 -1.538 1.00 95.06 77 PRO A O 1
ATOM 560 N N . MET A 1 78 ? -7.947 -9.910 -1.356 1.00 93.75 78 MET A N 1
ATOM 561 C CA . MET A 1 78 ? -7.824 -9.665 -2.796 1.00 93.75 78 MET A CA 1
ATOM 562 C C . MET A 1 78 ? -6.429 -9.156 -3.169 1.00 93.75 78 MET A C 1
ATOM 564 O O . MET A 1 78 ? -5.790 -8.450 -2.391 1.00 93.75 78 MET A O 1
ATOM 568 N N . GLU A 1 79 ? -5.958 -9.505 -4.365 1.00 94.12 79 GLU A N 1
ATOM 569 C CA . GLU A 1 79 ? -4.731 -8.927 -4.916 1.00 94.12 79 GLU A CA 1
ATOM 570 C C . GLU A 1 79 ? -4.924 -7.429 -5.183 1.00 94.12 79 GLU A C 1
ATOM 572 O O . GLU A 1 79 ? -5.904 -7.021 -5.809 1.00 94.12 79 GLU A O 1
ATOM 577 N N . ALA A 1 80 ? -4.000 -6.612 -4.682 1.00 94.06 80 ALA A N 1
ATOM 578 C CA . ALA A 1 80 ? -4.027 -5.160 -4.815 1.00 94.06 80 ALA A CA 1
ATOM 579 C C . ALA A 1 80 ? -3.015 -4.651 -5.849 1.00 94.06 80 ALA A C 1
ATOM 581 O O . ALA A 1 80 ? -3.283 -3.645 -6.501 1.00 94.06 80 ALA A O 1
ATOM 582 N N . ALA A 1 81 ? -1.877 -5.328 -6.023 1.00 93.94 81 ALA A N 1
ATOM 583 C CA . ALA A 1 81 ? -0.863 -4.954 -7.006 1.00 93.94 81 ALA A CA 1
ATOM 584 C C . ALA A 1 81 ? 0.041 -6.128 -7.389 1.00 93.94 81 ALA A C 1
ATOM 586 O O . ALA A 1 81 ? 0.258 -7.032 -6.580 1.00 93.94 81 ALA A O 1
ATOM 587 N N . LEU A 1 82 ? 0.606 -6.064 -8.595 1.00 93.25 82 LEU A N 1
ATOM 588 C CA . LEU A 1 82 ? 1.507 -7.069 -9.164 1.00 93.25 82 LEU A CA 1
ATOM 589 C C . LEU A 1 82 ? 2.663 -6.425 -9.938 1.00 93.25 82 LEU A C 1
ATOM 591 O O . LEU A 1 82 ? 2.645 -5.226 -10.232 1.00 93.25 82 LEU A O 1
ATOM 595 N N . GLY A 1 83 ? 3.671 -7.224 -10.289 1.00 91.81 83 GLY A N 1
ATOM 596 C CA . GLY A 1 83 ? 4.795 -6.753 -11.100 1.00 91.81 83 GLY A CA 1
ATOM 597 C C . GLY A 1 83 ? 5.765 -5.852 -10.330 1.00 91.81 83 GLY A C 1
ATOM 598 O O . GLY A 1 83 ? 6.407 -4.991 -10.933 1.00 91.81 83 GLY A O 1
ATOM 599 N N . LEU A 1 84 ? 5.812 -5.972 -9.000 1.00 92.25 84 LEU A N 1
ATOM 600 C CA . LEU A 1 84 ? 6.569 -5.078 -8.128 1.00 92.25 84 LEU A CA 1
ATOM 601 C C . LEU A 1 84 ? 7.991 -5.594 -7.921 1.00 92.25 84 LEU A C 1
ATOM 603 O O . LEU A 1 84 ? 8.214 -6.788 -7.725 1.00 92.25 84 LEU A O 1
ATOM 607 N N . THR A 1 85 ? 8.965 -4.689 -7.877 1.00 91.62 85 THR A N 1
ATOM 608 C CA . THR A 1 85 ? 10.306 -5.023 -7.372 1.00 91.62 85 THR A CA 1
ATOM 609 C C . THR A 1 85 ? 10.270 -5.276 -5.860 1.00 91.62 85 THR A C 1
ATOM 611 O O . THR A 1 85 ? 9.373 -4.799 -5.164 1.00 91.62 85 THR A O 1
ATOM 614 N N . ALA A 1 86 ? 11.275 -5.976 -5.321 1.00 89.94 86 ALA A N 1
ATOM 615 C CA . ALA A 1 86 ? 11.366 -6.248 -3.881 1.00 89.94 86 ALA A CA 1
ATOM 616 C C . ALA A 1 86 ? 11.296 -4.962 -3.033 1.00 89.94 86 ALA A C 1
ATOM 618 O O . ALA A 1 86 ? 10.592 -4.908 -2.026 1.00 89.94 86 ALA A O 1
ATOM 619 N N . THR A 1 87 ? 11.994 -3.910 -3.471 1.00 90.00 87 THR A N 1
ATOM 620 C CA . THR A 1 87 ? 12.027 -2.606 -2.797 1.00 90.00 87 THR A CA 1
ATOM 621 C C . THR A 1 87 ? 10.667 -1.909 -2.837 1.00 90.00 87 THR A C 1
ATOM 623 O O . THR A 1 87 ? 10.206 -1.404 -1.816 1.00 90.00 87 THR A O 1
ATOM 626 N N . GLN A 1 88 ? 9.990 -1.917 -3.990 1.00 92.12 88 GLN A N 1
ATOM 627 C CA . GLN A 1 88 ? 8.643 -1.351 -4.119 1.00 92.12 88 GLN A CA 1
ATOM 628 C C . GLN A 1 88 ? 7.642 -2.099 -3.242 1.00 92.12 88 GLN A C 1
ATOM 630 O O . GLN A 1 88 ? 6.911 -1.473 -2.479 1.00 92.12 88 GLN A O 1
ATOM 635 N N . ALA A 1 89 ? 7.642 -3.433 -3.304 1.00 93.69 89 ALA A N 1
ATOM 636 C CA . ALA A 1 89 ? 6.744 -4.257 -2.507 1.00 93.69 89 ALA A CA 1
ATOM 637 C C . ALA A 1 89 ? 6.930 -4.006 -1.004 1.00 93.69 89 ALA A C 1
ATOM 639 O O . ALA A 1 89 ? 5.944 -3.883 -0.281 1.00 93.69 89 ALA A O 1
ATOM 640 N N . GLN A 1 90 ? 8.177 -3.844 -0.552 1.00 92.69 90 GLN A N 1
ATOM 641 C CA . GLN A 1 90 ? 8.488 -3.490 0.831 1.00 92.69 90 GLN A CA 1
ATOM 642 C C . GLN A 1 90 ? 7.921 -2.127 1.228 1.00 92.69 90 GLN A C 1
ATOM 644 O O . GLN A 1 90 ? 7.218 -2.038 2.233 1.00 92.69 90 GLN A O 1
ATOM 649 N N . TYR A 1 91 ? 8.191 -1.074 0.454 1.00 93.12 91 TYR A N 1
ATOM 650 C CA . TYR A 1 91 ? 7.708 0.263 0.797 1.00 93.12 91 TYR A CA 1
ATOM 651 C C . TYR A 1 91 ? 6.188 0.368 0.770 1.00 93.12 91 TYR A C 1
ATOM 653 O O . TYR A 1 91 ? 5.610 0.994 1.654 1.00 93.12 91 TYR A O 1
ATOM 661 N N . ILE A 1 92 ? 5.533 -0.274 -0.197 1.00 93.62 92 ILE A N 1
ATOM 662 C CA . ILE A 1 92 ? 4.074 -0.274 -0.282 1.00 93.62 92 ILE A CA 1
ATOM 663 C C . ILE A 1 92 ? 3.466 -1.069 0.873 1.00 93.62 92 ILE A C 1
ATOM 665 O O . ILE A 1 92 ? 2.548 -0.582 1.528 1.00 93.62 92 ILE A O 1
ATOM 669 N N . ALA A 1 93 ? 3.970 -2.274 1.153 1.00 94.00 93 ALA A N 1
ATOM 670 C CA . ALA A 1 93 ? 3.455 -3.085 2.250 1.00 94.00 93 ALA A CA 1
ATOM 671 C C . ALA A 1 93 ? 3.592 -2.354 3.588 1.00 94.00 93 ALA A C 1
ATOM 673 O O . ALA A 1 93 ? 2.656 -2.329 4.390 1.00 94.00 93 ALA A O 1
ATOM 674 N N . GLN A 1 94 ? 4.728 -1.691 3.795 1.00 93.44 94 GLN A N 1
ATOM 675 C CA . GLN A 1 94 ? 4.948 -0.865 4.965 1.00 93.44 94 GLN A CA 1
ATOM 676 C C . GLN A 1 94 ? 3.995 0.342 5.011 1.00 93.44 94 GLN A C 1
ATOM 678 O O . GLN A 1 94 ? 3.355 0.561 6.037 1.00 93.44 94 GLN A O 1
ATOM 683 N N . ALA A 1 95 ? 3.831 1.073 3.904 1.00 92.81 95 ALA A N 1
ATOM 684 C CA . ALA A 1 95 ? 2.905 2.202 3.801 1.00 92.81 95 ALA A CA 1
ATOM 685 C C . ALA A 1 95 ? 1.465 1.803 4.161 1.00 92.81 95 ALA A C 1
ATOM 687 O O . ALA A 1 95 ? 0.813 2.441 4.989 1.00 92.81 95 ALA A O 1
ATOM 688 N N . MET A 1 96 ? 0.991 0.693 3.593 1.00 94.38 96 MET A N 1
ATOM 689 C CA . MET A 1 96 ? -0.344 0.158 3.850 1.00 94.38 96 MET A CA 1
ATOM 690 C C . MET A 1 96 ? -0.518 -0.292 5.309 1.00 94.38 96 MET A C 1
ATOM 692 O O . MET A 1 96 ? -1.559 -0.027 5.915 1.00 94.38 96 MET A O 1
ATOM 696 N N . THR A 1 97 ? 0.509 -0.917 5.890 1.00 93.44 97 THR A N 1
ATOM 697 C CA . THR A 1 97 ? 0.498 -1.372 7.289 1.00 93.44 97 THR A CA 1
ATOM 698 C C . THR A 1 97 ? 0.508 -0.198 8.271 1.00 93.44 97 THR A C 1
ATOM 700 O O . THR A 1 97 ? -0.231 -0.211 9.256 1.00 93.44 97 THR A O 1
ATOM 703 N N . GLU A 1 98 ? 1.271 0.862 7.992 1.00 92.44 98 GLU A N 1
ATOM 704 C CA . GLU A 1 98 ? 1.281 2.094 8.797 1.00 92.44 98 GLU A CA 1
ATOM 705 C C . GLU A 1 98 ? -0.071 2.824 8.774 1.00 92.44 98 GLU A C 1
ATOM 707 O O . GLU A 1 98 ? -0.484 3.385 9.791 1.00 92.44 98 GLU A O 1
ATOM 712 N N . TYR A 1 99 ? -0.811 2.735 7.663 1.00 91.38 99 TYR A N 1
ATOM 713 C CA . TYR A 1 99 ? -2.202 3.198 7.555 1.00 91.38 99 TYR A CA 1
ATOM 714 C C . TYR A 1 99 ? -3.224 2.275 8.243 1.00 91.38 99 TYR A C 1
ATOM 716 O O . TYR A 1 99 ? -4.419 2.589 8.274 1.00 91.38 99 TYR A O 1
ATOM 724 N N . GLY A 1 100 ? -2.776 1.160 8.826 1.00 93.62 100 GLY A N 1
ATOM 725 C CA . GLY A 1 100 ? -3.601 0.233 9.596 1.00 93.62 100 GLY A CA 1
ATOM 726 C C . GLY A 1 100 ? -4.289 -0.852 8.771 1.00 93.62 100 GLY A C 1
ATOM 727 O O . GLY A 1 100 ? -5.273 -1.420 9.245 1.00 93.62 100 GLY A O 1
ATOM 728 N N . MET A 1 101 ? -3.824 -1.123 7.549 1.00 95.31 101 MET A N 1
ATOM 729 C CA . MET A 1 101 ? -4.313 -2.235 6.730 1.00 95.31 101 MET A CA 1
ATOM 730 C C . MET A 1 101 ? -3.493 -3.507 6.956 1.00 95.31 101 MET A C 1
ATOM 732 O O . MET A 1 101 ? -2.305 -3.446 7.252 1.00 95.31 101 MET A O 1
ATOM 736 N N . ASP A 1 102 ? -4.128 -4.663 6.766 1.00 94.56 102 ASP A N 1
ATOM 737 C CA . ASP A 1 102 ? -3.467 -5.964 6.825 1.00 94.56 102 ASP A CA 1
ATOM 738 C C . ASP A 1 102 ? -3.125 -6.416 5.404 1.00 94.56 102 ASP A C 1
ATOM 740 O O . ASP A 1 102 ? -4.014 -6.727 4.599 1.00 94.56 102 ASP A O 1
ATOM 744 N N . VAL A 1 103 ? -1.833 -6.476 5.099 1.00 95.06 103 VAL A N 1
ATOM 745 C CA . VAL A 1 103 ? -1.321 -6.854 3.779 1.00 95.06 103 VAL A CA 1
ATOM 746 C C . VAL A 1 103 ? -0.352 -8.024 3.877 1.00 95.06 103 VAL A C 1
ATOM 748 O O . VAL A 1 103 ? 0.295 -8.246 4.897 1.00 95.06 103 VAL A O 1
ATOM 751 N N . SER A 1 104 ? -0.256 -8.791 2.800 1.00 94.62 104 SER A N 1
ATOM 752 C CA . SER A 1 104 ? 0.740 -9.843 2.619 1.00 94.62 104 SER A CA 1
ATOM 753 C C . SER A 1 104 ? 1.499 -9.602 1.336 1.00 94.62 104 SER A C 1
ATOM 755 O O . SER A 1 104 ? 0.895 -9.250 0.322 1.00 94.62 104 SER A O 1
ATOM 757 N N . VAL A 1 105 ? 2.797 -9.876 1.353 1.00 95.06 105 VAL A N 1
ATOM 758 C CA . VAL A 1 105 ? 3.604 -9.869 0.138 1.00 95.06 105 VAL A CA 1
ATOM 759 C C . VAL A 1 105 ? 3.914 -11.297 -0.270 1.00 95.06 105 VAL A C 1
ATOM 761 O O . VAL A 1 105 ? 4.223 -12.148 0.564 1.00 95.06 105 VAL A O 1
ATOM 764 N N . TYR A 1 106 ? 3.803 -11.555 -1.566 1.00 94.69 106 TYR A N 1
ATOM 765 C CA . TYR A 1 106 ? 4.194 -12.816 -2.171 1.00 94.69 106 TYR A CA 1
ATOM 766 C C . TYR A 1 106 ? 5.148 -12.559 -3.330 1.00 94.69 106 TYR A C 1
ATOM 768 O O . TYR A 1 106 ? 5.030 -11.538 -4.003 1.00 94.69 106 TYR A O 1
ATOM 776 N N . ASP A 1 107 ? 6.046 -13.500 -3.578 1.00 94.44 107 ASP A N 1
ATOM 777 C CA . ASP A 1 107 ? 6.852 -13.588 -4.792 1.00 94.44 107 ASP A CA 1
ATOM 778 C C . ASP A 1 107 ? 6.514 -14.878 -5.568 1.00 94.44 107 ASP A C 1
ATOM 780 O O . ASP A 1 107 ? 5.485 -15.531 -5.330 1.00 94.44 107 ASP A O 1
ATOM 784 N N . SER A 1 108 ? 7.369 -15.248 -6.522 1.00 91.62 108 SER A N 1
ATOM 785 C CA . SER A 1 108 ? 7.263 -16.496 -7.283 1.00 91.62 108 SER A CA 1
ATOM 786 C C . SER A 1 108 ? 7.459 -17.759 -6.430 1.00 91.62 108 SER A C 1
ATOM 788 O O . SER A 1 108 ? 6.952 -18.818 -6.800 1.00 91.62 108 SER A O 1
ATOM 790 N N . ASN A 1 109 ? 8.120 -17.658 -5.273 1.00 91.25 109 ASN A N 1
ATOM 791 C CA . ASN A 1 109 ? 8.410 -18.769 -4.363 1.00 91.25 109 ASN A CA 1
ATOM 792 C C . ASN A 1 109 ? 7.390 -18.905 -3.224 1.00 91.25 109 ASN A C 1
ATOM 794 O O . ASN A 1 109 ? 7.312 -19.958 -2.590 1.00 91.25 109 ASN A O 1
ATOM 798 N N . GLY A 1 110 ? 6.591 -17.872 -2.955 1.00 92.50 110 GLY A N 1
ATOM 799 C CA . GLY A 1 110 ? 5.512 -17.927 -1.977 1.00 92.50 110 GLY A CA 1
ATOM 800 C C . GLY A 1 110 ? 5.420 -16.676 -1.119 1.00 92.50 110 GLY A C 1
ATOM 801 O O . GLY A 1 110 ? 5.602 -15.565 -1.600 1.00 92.50 110 GLY A O 1
ATOM 802 N N . TYR A 1 111 ? 5.028 -16.856 0.143 1.00 92.56 111 TYR A N 1
ATOM 803 C CA . TYR A 1 111 ? 4.888 -15.757 1.097 1.00 92.56 111 TYR A CA 1
ATOM 804 C C . TYR A 1 111 ? 6.260 -15.201 1.480 1.00 92.56 111 TYR A C 1
ATOM 806 O O . TYR A 1 111 ? 7.160 -15.965 1.833 1.00 92.56 111 TYR A O 1
ATOM 814 N N . VAL A 1 112 ? 6.383 -13.875 1.477 1.00 91.81 112 VAL A N 1
ATOM 815 C CA . VAL A 1 112 ? 7.595 -13.171 1.891 1.00 91.81 112 VAL A CA 1
ATOM 816 C C . VAL A 1 112 ? 7.283 -12.322 3.112 1.00 91.81 112 VAL A C 1
ATOM 818 O O . VAL A 1 112 ? 6.467 -11.403 3.058 1.00 91.81 112 VAL A O 1
ATOM 821 N N . ASP A 1 113 ? 7.966 -12.620 4.214 1.00 87.00 113 ASP A N 1
ATOM 822 C CA . ASP A 1 113 ? 7.894 -11.809 5.421 1.00 87.00 113 ASP A CA 1
ATOM 823 C C . ASP A 1 113 ? 8.802 -10.577 5.288 1.00 87.00 113 ASP A C 1
ATOM 825 O O . ASP A 1 113 ? 10.034 -10.680 5.302 1.00 87.00 113 ASP A O 1
ATOM 829 N N . LEU A 1 114 ? 8.184 -9.405 5.137 1.00 79.50 114 LEU A N 1
ATOM 830 C CA . LEU A 1 114 ? 8.883 -8.124 5.042 1.00 79.50 114 LEU A CA 1
ATOM 831 C C . LEU A 1 114 ? 8.913 -7.354 6.369 1.00 79.50 114 LEU A C 1
ATOM 833 O O . LEU A 1 114 ? 9.583 -6.320 6.429 1.00 79.50 114 LEU A O 1
ATOM 837 N N . ASP A 1 115 ? 8.284 -7.859 7.439 1.00 70.12 115 ASP A N 1
ATOM 838 C CA . ASP A 1 115 ? 8.255 -7.182 8.747 1.00 70.12 115 ASP A CA 1
ATOM 839 C C . ASP A 1 115 ? 9.667 -6.971 9.303 1.00 70.12 115 ASP A C 1
ATOM 841 O O . ASP A 1 115 ? 9.955 -5.963 9.947 1.00 70.12 115 ASP A O 1
ATOM 845 N N . THR A 1 116 ? 10.585 -7.893 9.005 1.00 72.50 116 THR A N 1
ATOM 846 C CA . THR A 1 116 ? 11.989 -7.809 9.437 1.00 72.50 116 THR A CA 1
ATOM 847 C C . THR A 1 116 ? 12.754 -6.631 8.827 1.00 72.50 116 THR A C 1
ATOM 849 O O . THR A 1 116 ? 13.833 -6.292 9.311 1.00 72.50 116 THR A O 1
ATOM 852 N N . ARG A 1 117 ? 12.218 -5.992 7.778 1.00 68.44 117 ARG A N 1
ATOM 853 C CA . ARG A 1 117 ? 12.901 -4.933 7.021 1.00 68.44 117 ARG A CA 1
ATOM 854 C C . ARG A 1 117 ? 12.342 -3.528 7.260 1.00 68.44 117 ARG A C 1
ATOM 856 O O . ARG A 1 117 ? 12.959 -2.560 6.818 1.00 68.44 117 ARG A O 1
ATOM 863 N N . ALA A 1 118 ? 11.216 -3.392 7.958 1.00 75.44 118 ALA A N 1
ATOM 864 C CA . ALA A 1 118 ? 10.614 -2.098 8.278 1.00 75.44 118 ALA A CA 1
ATOM 865 C C . ALA A 1 118 ? 11.320 -1.452 9.487 1.00 75.44 118 ALA A C 1
ATOM 867 O O . ALA A 1 118 ? 10.896 -1.600 10.633 1.00 75.44 118 ALA A O 1
ATOM 868 N N . THR A 1 119 ? 12.434 -0.754 9.251 1.00 78.19 119 THR A N 1
ATOM 869 C CA . THR A 1 119 ? 13.248 -0.151 10.326 1.00 78.19 119 THR A CA 1
ATOM 870 C C . THR A 1 119 ? 12.825 1.268 10.716 1.00 78.19 119 THR A C 1
ATOM 872 O O . THR A 1 119 ? 13.102 1.698 11.835 1.00 78.19 119 THR A O 1
ATOM 875 N N . ALA A 1 120 ? 12.149 2.003 9.831 1.00 87.75 120 ALA A N 1
ATOM 876 C CA . ALA A 1 120 ? 11.729 3.390 10.046 1.00 87.75 120 ALA A CA 1
ATOM 877 C C . ALA A 1 120 ? 10.459 3.695 9.253 1.00 87.75 120 ALA A C 1
ATOM 879 O O . ALA A 1 120 ? 10.272 3.094 8.204 1.00 87.75 120 ALA A O 1
ATOM 880 N N . SER A 1 121 ? 9.622 4.625 9.730 1.00 91.50 121 SER A N 1
ATOM 881 C CA . SER A 1 121 ? 8.375 5.001 9.043 1.00 91.50 121 SER A CA 1
ATOM 882 C C . SER A 1 121 ? 8.628 5.472 7.609 1.00 91.50 121 SER A C 1
ATOM 884 O O . SER A 1 121 ? 9.632 6.134 7.352 1.00 91.50 121 SER A O 1
ATOM 886 N N . VAL A 1 122 ? 7.724 5.140 6.683 1.00 93.19 122 VAL A N 1
ATOM 887 C CA . VAL A 1 122 ? 7.785 5.613 5.282 1.00 93.19 122 VAL A CA 1
ATOM 888 C C . VAL A 1 122 ? 7.160 6.997 5.082 1.00 93.19 122 VAL A C 1
ATOM 890 O O . VAL A 1 122 ? 7.277 7.571 3.995 1.00 93.19 122 VAL A O 1
ATOM 893 N N . TYR A 1 123 ? 6.536 7.544 6.127 1.00 91.62 123 TYR A N 1
ATOM 894 C CA . TYR A 1 123 ? 5.916 8.862 6.130 1.00 91.62 123 TYR A CA 1
ATOM 895 C C . TYR A 1 123 ? 6.709 9.854 6.987 1.00 91.62 123 TYR A C 1
ATOM 897 O O . TYR A 1 123 ? 7.260 9.529 8.039 1.00 91.62 123 TYR A O 1
ATOM 905 N N . ASN A 1 124 ? 6.733 11.103 6.540 1.00 92.38 124 ASN A N 1
ATOM 906 C CA . ASN A 1 124 ? 7.122 12.251 7.342 1.00 92.38 124 ASN A CA 1
ATOM 907 C C . ASN A 1 124 ? 6.060 12.546 8.414 1.00 92.38 124 ASN A C 1
ATOM 909 O O . ASN A 1 124 ? 4.921 12.081 8.360 1.00 92.38 124 ASN A O 1
ATOM 913 N N . THR A 1 125 ? 6.410 13.399 9.377 1.00 91.00 125 THR A N 1
ATOM 914 C CA . THR A 1 125 ? 5.489 13.837 10.442 1.00 91.00 125 THR A CA 1
ATOM 915 C C . THR A 1 125 ? 4.277 14.622 9.936 1.00 91.00 125 THR A C 1
ATOM 917 O O . THR A 1 125 ? 3.295 14.745 10.660 1.00 91.00 125 THR A O 1
ATOM 920 N N . ASP A 1 126 ? 4.346 15.168 8.722 1.00 88.44 126 ASP A N 1
ATOM 921 C CA . ASP A 1 126 ? 3.247 15.865 8.046 1.00 88.44 126 ASP A CA 1
ATOM 922 C C . ASP A 1 126 ? 2.336 14.920 7.234 1.00 88.44 126 ASP A C 1
ATOM 924 O O . ASP A 1 126 ? 1.343 15.368 6.666 1.00 88.44 126 ASP A O 1
ATOM 928 N N . GLY A 1 127 ? 2.650 13.618 7.189 1.00 85.56 127 GLY A N 1
ATOM 929 C CA . GLY A 1 127 ? 1.915 12.609 6.425 1.00 85.56 127 GLY A CA 1
ATOM 930 C C . GLY A 1 127 ? 2.352 12.466 4.965 1.00 85.56 127 GLY A C 1
ATOM 931 O O . GLY A 1 127 ? 1.820 11.605 4.265 1.00 85.56 127 GLY A O 1
ATOM 932 N N . SER A 1 128 ? 3.323 13.256 4.496 1.00 88.44 128 SER A N 1
ATOM 933 C CA . SER A 1 128 ? 3.912 13.083 3.163 1.00 88.44 128 SER A CA 1
ATOM 934 C C . SER A 1 128 ? 4.839 11.863 3.117 1.00 88.44 128 SER A C 1
ATOM 936 O O . SER A 1 128 ? 5.409 11.465 4.131 1.00 88.44 128 SER A O 1
ATOM 938 N N . LEU A 1 129 ? 5.012 11.246 1.946 1.00 87.44 129 LEU A N 1
ATOM 939 C CA . LEU A 1 129 ? 5.984 10.161 1.774 1.00 87.44 129 LEU A CA 1
ATOM 940 C C . LEU A 1 129 ? 7.418 10.695 1.880 1.00 87.44 129 LEU A C 1
ATOM 942 O O . LEU A 1 129 ? 7.735 11.770 1.366 1.00 87.44 129 LEU A O 1
ATOM 946 N N . LEU A 1 130 ? 8.314 9.911 2.483 1.00 90.31 130 LEU A N 1
ATOM 947 C CA . LEU A 1 130 ? 9.746 10.210 2.452 1.00 90.31 130 LEU A CA 1
ATOM 948 C C . LEU A 1 130 ? 10.241 10.283 1.001 1.00 90.31 130 LEU A C 1
ATOM 950 O O . LEU A 1 130 ? 9.900 9.431 0.183 1.00 90.31 130 LEU A O 1
ATOM 954 N N . GLY A 1 131 ? 11.104 11.252 0.677 1.00 85.19 131 GLY A N 1
ATOM 955 C CA . GLY A 1 131 ? 11.553 11.480 -0.705 1.00 85.19 131 GLY A CA 1
ATOM 956 C C . GLY A 1 131 ? 12.192 10.249 -1.367 1.00 85.19 131 GLY A C 1
ATOM 957 O O . GLY A 1 131 ? 11.948 9.982 -2.542 1.00 85.19 131 GLY A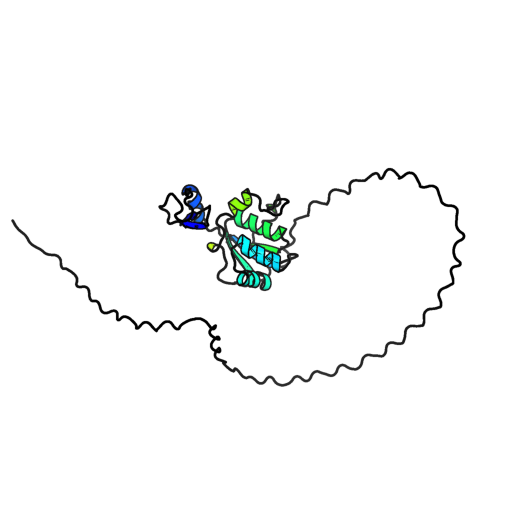 O 1
ATOM 958 N N . ALA A 1 132 ? 12.944 9.446 -0.605 1.00 80.62 132 ALA A N 1
ATOM 959 C CA . ALA A 1 132 ? 13.511 8.184 -1.090 1.00 80.62 132 ALA A CA 1
ATOM 960 C C . ALA A 1 132 ? 12.425 7.147 -1.432 1.00 80.62 132 ALA A C 1
ATOM 962 O O . ALA A 1 132 ? 12.526 6.458 -2.444 1.00 80.62 132 ALA A O 1
ATOM 963 N N . VAL A 1 133 ? 11.363 7.083 -0.624 1.00 86.12 133 VAL A N 1
ATOM 964 C CA . VAL A 1 133 ? 10.211 6.206 -0.860 1.00 86.12 133 VAL A CA 1
ATOM 965 C C . VAL A 1 133 ? 9.440 6.686 -2.083 1.00 86.12 133 VAL A C 1
ATOM 967 O O . VAL A 1 133 ? 9.231 5.907 -3.003 1.00 86.12 133 VAL A O 1
ATOM 970 N N . ALA A 1 134 ? 9.112 7.977 -2.163 1.00 84.75 134 ALA A N 1
ATOM 971 C CA . ALA A 1 134 ? 8.461 8.562 -3.335 1.00 84.75 134 ALA A CA 1
ATOM 972 C C . ALA A 1 134 ? 9.255 8.299 -4.630 1.00 84.75 134 ALA A C 1
ATOM 974 O O . ALA A 1 134 ? 8.672 7.984 -5.661 1.00 84.75 134 ALA A O 1
ATOM 975 N N . THR A 1 135 ? 10.590 8.336 -4.562 1.00 81.00 135 THR A N 1
ATOM 976 C CA . THR A 1 135 ? 11.473 8.006 -5.694 1.00 81.00 135 THR A CA 1
ATOM 977 C C . THR A 1 135 ? 11.460 6.522 -6.059 1.00 81.00 135 THR A C 1
ATOM 979 O O . THR A 1 135 ? 11.554 6.179 -7.231 1.00 81.00 135 THR A O 1
ATOM 982 N N . ALA A 1 136 ? 11.322 5.623 -5.088 1.00 81.75 136 ALA A N 1
ATOM 983 C CA . ALA A 1 136 ? 11.197 4.192 -5.361 1.00 81.75 136 ALA A CA 1
ATOM 984 C C . ALA A 1 136 ? 9.810 3.814 -5.914 1.00 81.75 136 ALA A C 1
ATOM 986 O O . ALA A 1 136 ? 9.678 2.847 -6.666 1.00 81.75 136 ALA A O 1
ATOM 987 N N . LEU A 1 137 ? 8.782 4.581 -5.543 1.00 83.62 137 LEU A N 1
ATOM 988 C CA . LEU A 1 137 ? 7.413 4.432 -6.035 1.00 83.62 137 LEU A CA 1
ATOM 989 C C . LEU A 1 137 ? 7.185 5.171 -7.367 1.00 83.62 137 LEU A C 1
ATOM 991 O O . LEU A 1 137 ? 6.186 4.924 -8.036 1.00 83.62 137 LEU A O 1
ATOM 995 N N . LEU A 1 138 ? 8.121 6.029 -7.789 1.00 75.38 138 LEU A N 1
ATOM 996 C CA . LEU A 1 138 ?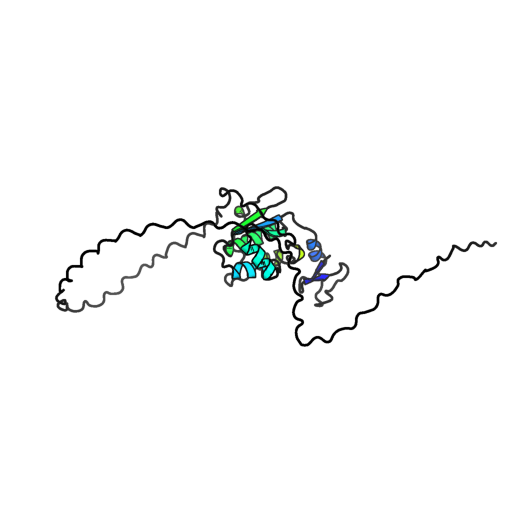 8.112 6.698 -9.091 1.00 75.38 138 LEU A CA 1
ATOM 997 C C . LEU A 1 138 ? 8.163 5.639 -10.206 1.00 75.38 138 LEU A C 1
ATOM 999 O O . LEU A 1 138 ? 9.164 4.949 -10.390 1.00 75.38 138 LEU A O 1
ATOM 1003 N N . GLY A 1 139 ? 7.058 5.501 -10.938 1.00 74.50 139 GLY A N 1
ATOM 1004 C CA . GLY A 1 139 ? 6.875 4.479 -11.974 1.00 74.50 139 GLY A CA 1
ATOM 1005 C C . GLY A 1 139 ? 5.867 3.388 -11.612 1.00 74.50 139 GLY A C 1
ATOM 1006 O O . GLY A 1 139 ? 5.506 2.605 -12.488 1.00 74.50 139 GLY A O 1
ATOM 1007 N N . LEU A 1 140 ? 5.371 3.362 -10.370 1.00 81.25 140 LEU A N 1
ATOM 1008 C CA . LEU A 1 140 ? 4.112 2.688 -10.076 1.00 81.25 140 LEU A CA 1
ATOM 1009 C C . LEU A 1 140 ? 2.961 3.451 -10.728 1.00 81.25 140 LEU A C 1
ATOM 1011 O O . LEU A 1 140 ? 2.974 4.677 -10.809 1.00 81.25 140 LEU A O 1
ATOM 1015 N N . GLY A 1 141 ? 1.971 2.708 -11.201 1.00 77.12 141 GLY A N 1
ATOM 1016 C CA . GLY A 1 141 ? 0.777 3.267 -11.818 1.00 77.12 141 GLY A CA 1
ATOM 1017 C C . GLY A 1 141 ? -0.056 2.169 -12.456 1.00 77.12 141 GLY A C 1
ATOM 1018 O O . GLY A 1 141 ? -0.039 1.019 -12.010 1.00 77.12 141 GLY A O 1
ATOM 1019 N N . ALA A 1 142 ? -0.745 2.503 -13.548 1.00 75.94 142 ALA A N 1
ATOM 1020 C CA . ALA A 1 142 ? -1.621 1.586 -14.286 1.00 75.94 142 ALA A CA 1
ATOM 1021 C C . ALA A 1 142 ? -1.031 0.203 -14.612 1.00 75.94 142 ALA A C 1
ATOM 1023 O O . ALA A 1 142 ? -1.774 -0.776 -14.645 1.00 75.94 142 ALA A O 1
ATOM 1024 N N . VAL A 1 143 ? 0.283 0.107 -14.822 1.00 80.44 143 VAL A N 1
ATOM 1025 C CA . VAL A 1 143 ? 0.964 -1.145 -15.194 1.00 80.44 143 VAL A CA 1
ATOM 1026 C C . VAL A 1 143 ? 0.980 -2.167 -14.052 1.00 80.44 143 VAL A C 1
ATOM 1028 O O . VAL A 1 143 ? 0.961 -3.367 -14.310 1.00 80.44 143 VAL A O 1
ATOM 1031 N N . ASN A 1 144 ? 0.974 -1.712 -12.799 1.00 84.38 144 ASN A N 1
ATOM 1032 C CA . ASN A 1 144 ? 1.023 -2.576 -11.616 1.00 84.38 144 ASN A CA 1
ATOM 1033 C C . ASN A 1 144 ? -0.367 -2.916 -11.063 1.00 84.38 144 ASN A C 1
ATOM 1035 O O . ASN A 1 144 ? -0.482 -3.629 -10.062 1.00 84.38 144 ASN A O 1
ATOM 1039 N N . ARG A 1 145 ? -1.427 -2.402 -11.701 1.00 86.56 145 ARG A N 1
ATOM 1040 C CA . ARG A 1 145 ? -2.808 -2.653 -11.296 1.00 86.56 145 ARG A CA 1
ATOM 1041 C C . ARG A 1 145 ? -3.240 -4.060 -11.676 1.00 86.56 145 ARG A C 1
ATOM 1043 O O . ARG A 1 145 ? -2.976 -4.565 -12.767 1.00 86.56 145 ARG A O 1
ATOM 1050 N N . VAL A 1 146 ? -4.029 -4.646 -10.795 1.00 86.94 146 VAL A N 1
ATOM 1051 C CA . VAL A 1 146 ? -4.720 -5.901 -11.034 1.00 86.94 146 VAL A CA 1
ATOM 1052 C C . VAL A 1 146 ? -5.896 -5.625 -11.964 1.00 86.94 146 VAL A C 1
ATOM 1054 O O . VAL A 1 146 ? -6.848 -4.930 -11.614 1.00 86.94 146 VAL A O 1
ATOM 1057 N N . THR A 1 147 ? -5.835 -6.170 -13.176 1.00 81.38 147 THR A N 1
ATOM 1058 C CA . THR A 1 147 ? -6.955 -6.118 -14.132 1.00 81.38 147 THR A CA 1
ATOM 1059 C C . THR A 1 147 ? -7.903 -7.304 -13.975 1.00 81.38 147 THR A C 1
ATOM 1061 O O . THR A 1 147 ? -9.039 -7.257 -14.449 1.00 81.38 147 THR A O 1
ATOM 1064 N N . ARG A 1 148 ? -7.455 -8.368 -13.296 1.00 78.06 148 ARG A N 1
ATOM 1065 C CA . ARG A 1 148 ? -8.230 -9.579 -13.027 1.00 78.06 148 ARG A CA 1
ATOM 1066 C C . ARG A 1 148 ? -8.296 -9.854 -11.538 1.00 78.06 148 ARG A C 1
ATOM 1068 O O . ARG A 1 148 ? -7.315 -10.201 -10.900 1.00 78.06 148 ARG A O 1
ATOM 1075 N N . TYR A 1 149 ? -9.497 -9.706 -11.013 1.00 75.31 149 TYR A N 1
ATOM 1076 C CA . TYR A 1 149 ? -9.815 -9.870 -9.608 1.00 75.31 149 TYR A CA 1
ATOM 1077 C C . TYR A 1 149 ? -9.823 -11.345 -9.200 1.00 75.31 149 TYR A C 1
ATOM 1079 O O . TYR A 1 149 ? -10.862 -12.005 -9.247 1.00 75.31 149 TYR A O 1
ATOM 1087 N N . GLU A 1 150 ? -8.670 -11.862 -8.786 1.00 77.12 150 GLU A N 1
ATOM 1088 C CA . GLU A 1 150 ? -8.577 -13.187 -8.175 1.00 77.12 150 GLU A CA 1
ATOM 1089 C C . GLU A 1 150 ? -8.874 -13.109 -6.674 1.00 77.12 150 GLU A C 1
ATOM 1091 O O . GLU A 1 150 ? -8.353 -12.260 -5.944 1.00 77.12 150 GLU A O 1
ATOM 1096 N N . ARG A 1 151 ? -9.759 -13.996 -6.205 1.00 74.88 151 ARG A N 1
ATOM 1097 C CA . ARG A 1 151 ? -10.032 -14.150 -4.774 1.00 74.88 151 ARG A CA 1
ATOM 1098 C C . ARG A 1 151 ? -8.979 -15.055 -4.167 1.00 74.88 151 ARG A C 1
ATOM 1100 O O . ARG A 1 151 ? -8.820 -16.196 -4.595 1.00 74.88 151 ARG A O 1
ATOM 1107 N N . TRP A 1 152 ? -8.334 -14.564 -3.122 1.00 80.19 152 TRP A N 1
ATOM 1108 C CA . TRP A 1 152 ? -7.351 -15.334 -2.379 1.00 80.19 152 TRP A CA 1
ATOM 1109 C C . TRP A 1 152 ? -8.011 -16.025 -1.188 1.00 80.19 152 TRP A C 1
ATOM 1111 O O . TRP A 1 152 ? -8.912 -15.488 -0.550 1.00 80.19 152 TRP A O 1
ATOM 1121 N N . SER A 1 153 ? -7.570 -17.232 -0.850 1.00 77.69 153 SER A N 1
ATOM 1122 C CA . SER A 1 153 ? -7.945 -17.834 0.430 1.00 77.69 153 SER A CA 1
ATOM 1123 C C . SER A 1 153 ? -7.157 -17.143 1.535 1.00 77.69 153 SER A C 1
ATOM 1125 O O . SER A 1 153 ? -5.945 -16.969 1.403 1.00 77.69 153 SER A O 1
ATOM 1127 N N . ARG A 1 154 ? -7.821 -16.750 2.633 1.00 67.75 154 ARG A N 1
ATOM 1128 C CA . ARG A 1 154 ? -7.111 -16.178 3.786 1.00 67.75 154 ARG A CA 1
ATOM 1129 C C . ARG A 1 154 ? -6.005 -17.147 4.222 1.00 67.75 154 ARG A C 1
ATOM 1131 O O . ARG A 1 154 ? -6.318 -18.314 4.478 1.00 67.75 154 ARG A O 1
ATOM 1138 N N . PRO A 1 155 ? -4.745 -16.693 4.330 1.00 62.66 155 PRO A N 1
ATOM 1139 C CA . PRO A 1 155 ? -3.681 -17.530 4.858 1.00 62.66 155 PRO A CA 1
ATOM 1140 C C . PRO A 1 155 ? -4.052 -17.979 6.275 1.00 62.66 155 PRO A C 1
ATOM 1142 O O . PRO A 1 155 ? -4.687 -17.239 7.033 1.00 62.66 155 PRO A O 1
ATOM 1145 N N . ALA A 1 156 ? -3.698 -19.217 6.627 1.00 67.75 156 ALA A N 1
ATOM 1146 C CA . ALA A 1 156 ? -4.013 -19.766 7.939 1.00 67.75 156 ALA A CA 1
ATOM 1147 C C . ALA A 1 156 ? -3.492 -18.821 9.050 1.00 67.75 156 ALA A C 1
ATOM 1149 O O . ALA A 1 156 ? -2.373 -18.312 8.948 1.00 67.75 156 ALA A O 1
ATOM 1150 N N . PRO A 1 157 ? -4.258 -18.595 10.133 1.00 57.28 157 PRO A N 1
ATOM 1151 C CA . PRO A 1 157 ? -4.057 -17.496 11.091 1.00 57.28 157 PRO A CA 1
ATOM 1152 C C . PRO A 1 157 ? -2.751 -17.539 11.908 1.00 57.28 157 PRO A C 1
ATOM 1154 O O . PRO A 1 157 ? -2.557 -16.717 12.799 1.00 57.28 157 PRO A O 1
ATOM 1157 N N . ARG A 1 158 ? -1.849 -18.491 11.653 1.00 52.97 158 ARG A N 1
ATOM 1158 C CA . ARG A 1 158 ? -0.606 -18.659 12.418 1.00 52.97 158 ARG A CA 1
ATOM 1159 C C . ARG A 1 158 ? 0.539 -17.741 11.978 1.00 52.97 158 ARG A C 1
ATOM 1161 O O . ARG A 1 158 ? 1.488 -17.620 12.740 1.00 52.97 158 ARG A O 1
ATOM 1168 N N . ILE A 1 159 ? 0.454 -17.099 10.810 1.00 56.69 159 ILE A N 1
ATOM 1169 C CA . ILE A 1 159 ? 1.586 -16.353 10.218 1.00 56.69 159 ILE A CA 1
ATOM 1170 C C . ILE A 1 159 ? 1.457 -14.829 10.414 1.00 56.69 159 ILE A C 1
ATOM 1172 O O . ILE A 1 159 ? 2.461 -14.136 10.502 1.00 56.69 159 ILE A O 1
ATOM 1176 N N . PHE A 1 160 ? 0.243 -14.298 10.591 1.00 50.56 160 PHE A N 1
ATOM 1177 C CA . PHE A 1 160 ? 0.005 -12.851 10.682 1.00 50.56 160 PHE A CA 1
ATOM 1178 C C . PHE A 1 160 ? -0.161 -12.384 12.126 1.00 50.56 160 PHE A C 1
ATOM 1180 O O . PHE A 1 160 ? -1.266 -12.131 12.606 1.00 50.56 160 PHE A O 1
ATOM 1187 N N . ARG A 1 161 ? 0.955 -12.260 12.840 1.00 50.78 161 ARG A N 1
ATOM 1188 C CA . ARG A 1 161 ? 1.040 -11.319 13.958 1.00 50.78 161 ARG A CA 1
ATOM 1189 C C . ARG A 1 161 ? 2.103 -10.303 13.581 1.00 50.78 161 ARG A C 1
ATOM 1191 O O . ARG A 1 161 ? 3.268 -10.624 13.798 1.00 50.78 161 ARG A O 1
ATOM 1198 N N . PRO A 1 162 ? 1.729 -9.138 13.015 1.00 48.16 162 PRO A N 1
ATOM 1199 C CA . PRO A 1 162 ? 2.707 -8.114 12.705 1.00 48.16 162 PRO A CA 1
ATOM 1200 C C . PRO A 1 162 ? 3.508 -7.835 13.970 1.00 48.16 162 PRO A C 1
ATOM 1202 O O . PRO A 1 162 ? 2.953 -7.463 15.010 1.00 48.16 162 PRO A O 1
ATOM 1205 N N . THR A 1 163 ? 4.813 -8.091 13.910 1.00 48.16 163 THR A N 1
ATOM 1206 C CA . THR A 1 163 ? 5.680 -7.967 15.094 1.00 48.16 163 THR A CA 1
ATOM 1207 C C . THR A 1 163 ? 6.092 -6.517 15.315 1.00 48.16 163 THR A C 1
ATOM 1209 O O . THR A 1 163 ? 6.998 -6.248 16.105 1.00 48.16 163 THR A O 1
ATOM 1212 N N . TYR A 1 164 ? 5.412 -5.572 14.651 1.00 47.16 164 TYR A N 1
ATOM 1213 C CA . TYR A 1 164 ? 5.549 -4.146 14.882 1.00 47.16 164 TYR A CA 1
ATOM 1214 C C . TYR A 1 164 ? 5.073 -3.818 16.300 1.00 47.16 164 TYR A C 1
ATOM 1216 O O . TYR A 1 164 ? 3.962 -3.348 16.559 1.00 47.16 164 TYR A O 1
ATOM 1224 N N . ARG A 1 165 ? 5.950 -4.081 17.269 1.00 46.19 165 ARG A N 1
ATOM 1225 C CA . ARG A 1 165 ? 5.898 -3.446 18.570 1.00 46.19 165 ARG A CA 1
ATOM 1226 C C . ARG A 1 165 ? 6.099 -1.975 18.281 1.00 46.19 165 ARG A C 1
ATOM 1228 O O . ARG A 1 165 ? 7.229 -1.535 18.089 1.00 46.19 165 ARG A O 1
ATOM 1235 N N . ARG A 1 166 ? 4.993 -1.222 18.275 1.00 49.06 166 ARG A N 1
ATOM 1236 C CA . ARG A 1 166 ? 5.028 0.222 18.510 1.00 49.06 166 ARG A CA 1
ATOM 1237 C C . ARG A 1 166 ? 6.123 0.463 19.556 1.00 49.06 166 ARG A C 1
ATOM 1239 O O . ARG A 1 166 ? 6.062 -0.213 20.594 1.00 49.06 166 ARG A O 1
ATOM 1246 N N . PRO A 1 167 ? 7.116 1.332 19.291 1.00 52.75 167 PRO A N 1
ATOM 1247 C CA . PRO A 1 167 ? 8.115 1.676 20.288 1.00 52.75 167 PRO A CA 1
ATOM 1248 C C . PRO A 1 167 ? 7.375 1.925 21.592 1.00 52.75 167 PRO A C 1
ATOM 1250 O O . PRO A 1 167 ? 6.373 2.651 21.587 1.00 52.75 167 PRO A O 1
ATOM 1253 N N . ALA A 1 168 ? 7.776 1.228 22.661 1.00 59.88 168 ALA A N 1
ATOM 1254 C CA . ALA A 1 168 ? 7.119 1.393 23.947 1.00 59.88 168 ALA A CA 1
ATOM 1255 C C . ALA A 1 168 ? 7.031 2.903 24.203 1.00 59.88 168 ALA A C 1
ATOM 1257 O O . ALA A 1 168 ? 8.046 3.585 24.010 1.00 59.88 168 ALA A O 1
ATOM 1258 N N . PRO A 1 169 ? 5.839 3.446 24.526 1.00 69.75 169 PRO A N 1
ATOM 1259 C CA . PRO A 1 169 ? 5.718 4.871 24.774 1.00 69.75 169 PRO A CA 1
ATOM 1260 C C . PRO A 1 169 ? 6.821 5.251 25.764 1.00 69.75 169 PRO A C 1
ATOM 1262 O O . PRO A 1 169 ? 7.047 4.486 26.712 1.00 69.75 169 PRO A O 1
ATOM 1265 N N . PRO A 1 170 ? 7.557 6.356 25.526 1.00 75.50 170 PRO A N 1
ATOM 1266 C CA . PRO A 1 170 ? 8.626 6.749 26.427 1.00 75.50 170 PRO A CA 1
ATOM 1267 C C . PRO A 1 170 ? 8.057 6.734 27.847 1.00 75.50 170 PRO A C 1
ATOM 1269 O O . PRO A 1 170 ? 6.914 7.178 28.031 1.00 75.50 170 PRO A O 1
ATOM 1272 N N . PRO A 1 171 ? 8.791 6.174 28.830 1.00 78.31 171 PRO A N 1
ATOM 1273 C CA . PRO A 1 171 ? 8.290 6.085 30.190 1.00 78.31 171 PRO A CA 1
ATOM 1274 C C . PRO A 1 171 ? 7.777 7.472 30.576 1.00 78.31 171 PRO A C 1
ATOM 1276 O O . PRO A 1 171 ? 8.460 8.460 30.267 1.00 78.31 171 PRO A O 1
ATOM 1279 N N . PRO A 1 172 ? 6.569 7.575 31.164 1.00 68.69 172 PRO A N 1
ATOM 1280 C CA . PRO A 1 172 ? 5.992 8.865 31.496 1.00 68.69 172 PRO A CA 1
ATOM 1281 C C . PRO A 1 172 ? 7.061 9.637 32.251 1.00 68.69 172 PRO A C 1
ATOM 1283 O O . PRO A 1 172 ? 7.559 9.151 33.271 1.00 68.69 172 PRO A O 1
ATOM 1286 N N . ARG A 1 173 ? 7.479 10.793 31.707 1.00 65.81 173 ARG A N 1
ATOM 1287 C CA . ARG A 1 173 ? 8.430 11.660 32.402 1.00 65.81 173 ARG A CA 1
ATOM 1288 C C . ARG A 1 173 ? 7.864 11.808 33.798 1.00 65.81 173 ARG A C 1
ATOM 1290 O O . ARG A 1 173 ? 6.727 12.257 33.945 1.00 65.81 173 ARG A O 1
ATOM 1297 N N . ARG A 1 174 ? 8.613 11.345 34.801 1.00 64.56 174 ARG A N 1
ATOM 1298 C CA . ARG A 1 174 ? 8.242 11.500 36.200 1.00 64.56 174 ARG A CA 1
ATOM 1299 C C . ARG A 1 174 ? 8.287 12.998 36.439 1.00 64.56 174 ARG A C 1
ATOM 1301 O O . ARG A 1 174 ? 9.331 13.543 36.775 1.00 64.56 174 ARG A O 1
ATOM 1308 N N . ILE A 1 175 ? 7.176 13.674 36.152 1.00 58.72 175 ILE A N 1
ATOM 1309 C CA . ILE A 1 175 ? 6.957 15.050 36.544 1.00 58.72 175 ILE A CA 1
ATOM 1310 C C . ILE A 1 175 ? 6.967 14.938 38.057 1.00 58.72 175 ILE A C 1
ATOM 1312 O O . ILE A 1 175 ? 5.976 14.540 38.670 1.00 58.72 175 ILE A O 1
ATOM 1316 N N . THR A 1 176 ? 8.124 15.197 38.659 1.00 65.19 176 THR A N 1
ATOM 1317 C CA . THR A 1 176 ? 8.231 15.603 40.047 1.00 65.19 176 THR A CA 1
ATOM 1318 C C . THR A 1 176 ? 7.414 16.878 40.122 1.00 65.19 176 THR A C 1
ATOM 1320 O O . THR A 1 176 ? 7.920 17.984 39.958 1.00 65.19 176 THR A O 1
ATOM 1323 N N . ARG A 1 177 ? 6.093 16.711 40.267 1.00 55.09 177 ARG A N 1
ATOM 1324 C CA . ARG A 1 177 ? 5.193 17.780 40.650 1.00 55.09 177 ARG A CA 1
ATOM 1325 C C . ARG A 1 177 ? 5.739 18.219 41.989 1.00 55.09 177 ARG A C 1
ATOM 1327 O O . ARG A 1 177 ? 5.520 17.557 43.000 1.00 55.09 177 ARG A O 1
ATOM 1334 N N . ARG A 1 178 ? 6.540 19.281 41.961 1.00 65.44 178 ARG A N 1
ATOM 1335 C CA . ARG A 1 178 ? 6.886 20.034 43.152 1.00 65.44 178 ARG A CA 1
ATOM 1336 C C . ARG A 1 178 ? 5.534 20.299 43.820 1.00 65.44 178 ARG A C 1
ATOM 1338 O O . ARG A 1 178 ? 4.656 20.822 43.125 1.00 65.44 178 ARG A O 1
ATOM 1345 N N . PRO A 1 179 ? 5.303 19.822 45.055 1.00 69.44 179 PRO A N 1
ATOM 1346 C CA . PRO A 1 179 ? 4.020 19.999 45.712 1.00 69.44 179 PRO A CA 1
ATOM 1347 C C . PRO A 1 179 ? 3.664 21.475 45.620 1.00 69.44 179 PRO A C 1
ATOM 1349 O O . PRO A 1 179 ? 4.468 22.323 46.015 1.00 69.44 179 PRO A O 1
ATOM 1352 N N . ALA A 1 180 ? 2.522 21.787 45.006 1.00 70.00 180 ALA A N 1
ATOM 1353 C CA . ALA A 1 180 ? 2.029 23.150 45.035 1.00 70.00 180 ALA A CA 1
ATOM 1354 C C . ALA A 1 180 ? 1.928 23.554 46.517 1.00 70.00 180 ALA A C 1
ATOM 1356 O O . ALA A 1 180 ? 1.502 22.719 47.325 1.00 70.00 180 ALA A O 1
ATOM 1357 N N . PRO A 1 181 ? 2.362 24.768 46.900 1.00 77.75 181 PRO A N 1
ATOM 1358 C CA . PRO A 1 181 ? 2.178 25.248 48.261 1.00 77.75 181 PRO A CA 1
ATOM 1359 C C . PRO A 1 181 ? 0.705 25.071 48.629 1.00 77.75 181 PRO A C 1
ATOM 1361 O O . PRO A 1 181 ? -0.179 25.477 47.870 1.00 77.75 181 PRO A O 1
ATOM 1364 N N . MET A 1 182 ? 0.456 24.364 49.735 1.00 76.06 182 MET A N 1
ATOM 1365 C CA . MET A 1 182 ? -0.901 24.041 50.156 1.00 76.06 182 MET A CA 1
ATOM 1366 C C . MET A 1 182 ? -1.688 25.347 50.305 1.00 76.06 182 MET A C 1
ATOM 1368 O O . MET A 1 182 ? -1.229 26.240 51.023 1.00 76.06 182 MET A O 1
ATOM 1372 N N . PRO A 1 183 ? -2.843 25.492 49.633 1.00 77.25 183 PRO A N 1
ATOM 1373 C CA . PRO A 1 183 ? -3.709 26.627 49.884 1.00 77.25 183 PRO A CA 1
ATOM 1374 C C . PRO A 1 183 ? -4.163 26.599 51.355 1.00 77.25 183 PRO A C 1
ATOM 1376 O O . PRO A 1 183 ? -4.330 25.513 51.922 1.00 77.25 183 PRO A O 1
ATOM 1379 N N . PRO A 1 184 ? -4.347 27.770 51.989 1.00 78.12 184 PRO A N 1
ATOM 1380 C CA . PRO A 1 184 ? -4.800 27.858 53.371 1.00 78.12 184 PRO A CA 1
ATOM 1381 C C . PRO A 1 184 ? -6.121 27.104 53.543 1.00 78.12 184 PRO A C 1
ATOM 1383 O O . PRO A 1 184 ? -7.052 27.261 52.753 1.00 78.12 184 PRO A O 1
ATOM 1386 N N . VAL A 1 185 ? -6.176 26.256 54.572 1.00 78.56 185 VAL A N 1
ATOM 1387 C CA . VAL A 1 185 ? -7.339 25.422 54.887 1.00 78.56 185 VAL A CA 1
ATOM 1388 C C . VAL A 1 185 ? -8.518 26.339 55.232 1.00 78.56 185 VAL A C 1
ATOM 1390 O O . VAL A 1 185 ? -8.422 27.087 56.207 1.00 78.56 185 VAL A O 1
ATOM 1393 N N . PRO A 1 186 ? -9.626 26.315 54.470 1.00 75.44 186 PRO A N 1
ATOM 1394 C CA . PRO A 1 186 ? -10.803 27.090 54.826 1.00 75.44 186 PRO A CA 1
ATOM 1395 C C . PRO A 1 186 ? -11.429 26.546 56.124 1.00 75.44 186 PRO A C 1
ATOM 1397 O O . PRO A 1 186 ? -11.383 25.336 56.374 1.00 75.44 186 PRO A O 1
ATOM 1400 N N . PRO A 1 187 ? -12.027 27.414 56.960 1.00 72.62 187 PRO A N 1
ATOM 1401 C CA . PRO A 1 187 ? -12.702 26.995 58.182 1.00 72.62 187 PRO A CA 1
ATOM 1402 C C . PRO A 1 187 ? -13.818 25.993 57.863 1.00 72.62 187 PRO A C 1
ATOM 1404 O O . PRO A 1 187 ? -14.594 26.177 56.923 1.00 72.62 187 PRO A O 1
ATOM 1407 N N . ARG A 1 188 ? -13.876 24.908 58.648 1.00 62.47 188 ARG A N 1
ATOM 1408 C CA . ARG A 1 188 ? -14.866 23.831 58.510 1.00 62.47 188 ARG A CA 1
ATOM 1409 C C . ARG A 1 188 ? -16.280 24.408 58.572 1.00 62.47 188 ARG A C 1
ATOM 1411 O O . ARG A 1 188 ? -16.739 24.801 59.640 1.00 62.47 188 ARG A O 1
ATOM 1418 N N . GLN A 1 189 ? -16.977 24.405 57.440 1.00 71.25 189 GLN A N 1
ATOM 1419 C CA . GLN A 1 189 ? -18.418 24.614 57.428 1.00 71.25 189 GLN A CA 1
ATOM 1420 C C . GLN A 1 189 ? -19.114 23.371 58.014 1.00 71.25 189 GLN A C 1
ATOM 1422 O O . GLN A 1 189 ? -18.710 22.246 57.695 1.00 71.25 189 GLN A O 1
ATOM 1427 N N . PRO A 1 190 ? -20.132 23.540 58.876 1.00 68.62 190 PRO A N 1
ATOM 1428 C CA . PRO A 1 190 ? -20.944 22.434 59.365 1.00 68.62 190 PRO A CA 1
ATOM 1429 C C . PRO A 1 190 ? -21.632 21.740 58.184 1.00 68.62 190 PRO A C 1
ATOM 1431 O O . PRO A 1 190 ? -22.319 22.371 57.382 1.00 68.62 190 PRO A O 1
ATOM 1434 N N . GLY A 1 191 ? -21.381 20.437 58.050 1.00 64.69 191 GLY A N 1
ATOM 1435 C CA . GLY A 1 191 ? -21.871 19.638 56.932 1.00 64.69 191 GLY A CA 1
ATOM 1436 C C . GLY A 1 191 ? -23.403 19.541 56.910 1.00 64.69 191 GLY A C 1
ATOM 1437 O O . GLY A 1 191 ? -24.032 19.515 57.970 1.00 64.69 191 GLY A O 1
ATOM 1438 N N . PRO A 1 192 ? -24.020 19.468 55.719 1.00 66.31 192 PRO A N 1
ATOM 1439 C CA . PRO A 1 192 ? -25.458 19.301 55.591 1.00 66.31 192 PRO A CA 1
ATOM 1440 C C . PRO A 1 192 ? -25.903 17.945 56.148 1.00 66.31 192 PRO A C 1
ATOM 1442 O O . PRO A 1 192 ? -25.266 16.912 55.932 1.00 66.31 192 PRO A O 1
ATOM 1445 N N . VAL A 1 193 ? -27.032 17.965 56.855 1.00 69.69 193 VAL A N 1
ATOM 1446 C CA . VAL A 1 193 ? -27.711 16.783 57.392 1.00 69.69 193 VAL A CA 1
ATOM 1447 C C . VAL A 1 193 ? -28.062 15.847 56.236 1.00 69.69 193 VAL A C 1
ATOM 1449 O O . VAL A 1 193 ? -28.947 16.134 55.428 1.00 69.69 193 VAL A O 1
ATOM 1452 N N . VAL A 1 194 ? -27.357 14.719 56.150 1.00 64.44 194 VAL A N 1
ATOM 1453 C CA . VAL A 1 194 ? -27.620 13.663 55.170 1.00 64.44 194 VAL A CA 1
ATOM 1454 C C . VAL A 1 194 ? -28.959 13.014 55.521 1.00 64.44 194 VAL A C 1
ATOM 1456 O O . VAL A 1 194 ? -29.049 12.189 56.429 1.00 64.44 194 VAL A O 1
ATOM 1459 N N . ARG A 1 195 ? -30.027 13.397 54.811 1.00 63.47 195 ARG A N 1
ATOM 1460 C CA . ARG A 1 195 ? -31.290 12.651 54.832 1.00 63.47 195 ARG A CA 1
ATOM 1461 C C . ARG A 1 195 ? -31.057 11.292 54.177 1.00 63.47 195 ARG A C 1
ATOM 1463 O O . ARG A 1 195 ? -30.599 11.221 53.038 1.00 63.47 195 ARG A O 1
ATOM 1470 N N . GLN A 1 196 ? -31.363 10.226 54.913 1.00 68.38 196 GLN A N 1
ATOM 1471 C CA . GLN A 1 196 ? -31.288 8.857 54.411 1.00 68.38 196 GLN A CA 1
ATOM 1472 C C . GLN A 1 196 ? -32.168 8.699 53.155 1.00 68.38 196 GLN A C 1
ATOM 1474 O O . GLN A 1 196 ? -33.326 9.128 53.172 1.00 68.38 196 GLN A O 1
ATOM 1479 N N . PRO A 1 197 ? -31.650 8.099 52.068 1.00 65.25 197 PRO A N 1
ATOM 1480 C CA . PRO A 1 197 ? -32.446 7.791 50.888 1.00 65.25 197 PRO A CA 1
ATOM 1481 C C . PRO A 1 197 ? -33.546 6.781 51.222 1.00 65.25 197 PRO A C 1
ATOM 1483 O O . PRO A 1 197 ? -33.302 5.794 51.916 1.00 65.25 197 PRO A O 1
ATOM 1486 N N . ALA A 1 198 ? -34.747 7.016 50.692 1.00 73.75 198 ALA A N 1
ATOM 1487 C CA . ALA A 1 198 ? -35.868 6.096 50.816 1.00 73.75 198 ALA A CA 1
ATOM 1488 C C . ALA A 1 198 ? -35.522 4.701 50.244 1.00 73.75 198 ALA A C 1
ATOM 1490 O O . ALA A 1 198 ? -34.787 4.604 49.252 1.00 73.75 198 ALA A O 1
ATOM 1491 N N . PRO A 1 199 ? -36.050 3.617 50.842 1.00 70.94 199 PRO A N 1
ATOM 1492 C CA . PRO A 1 199 ? -35.794 2.254 50.395 1.00 70.94 199 PRO A CA 1
ATOM 1493 C C . PRO A 1 199 ? -36.261 2.048 48.948 1.00 70.94 199 PRO A C 1
ATOM 1495 O O . PRO A 1 199 ? -37.368 2.430 48.567 1.00 70.94 199 PRO A O 1
ATOM 1498 N N . ARG A 1 200 ? -35.393 1.440 48.128 1.00 68.69 200 ARG A N 1
ATOM 1499 C CA . ARG A 1 200 ? -35.696 1.112 46.729 1.00 68.69 200 ARG A CA 1
ATOM 1500 C C . ARG A 1 200 ? -36.873 0.125 46.649 1.00 68.69 200 ARG A C 1
ATOM 1502 O O . ARG A 1 200 ? -36.855 -0.872 47.370 1.00 68.69 200 ARG A O 1
ATOM 1509 N N . PRO A 1 201 ? -37.840 0.340 45.738 1.00 69.06 201 PRO A N 1
ATOM 1510 C CA . PRO A 1 201 ? -38.899 -0.626 45.481 1.00 69.06 201 PRO A CA 1
ATOM 1511 C C . PRO A 1 201 ? -38.328 -1.929 44.907 1.00 69.06 201 PRO A C 1
ATOM 1513 O O . PRO A 1 201 ? -37.376 -1.926 44.121 1.00 69.06 201 PRO A O 1
ATOM 1516 N N . ALA A 1 202 ? -38.918 -3.045 45.334 1.00 69.06 202 ALA A N 1
ATOM 1517 C CA . ALA A 1 202 ? -38.524 -4.389 44.937 1.00 69.06 202 ALA A CA 1
ATOM 1518 C C . ALA A 1 202 ? -38.668 -4.599 43.414 1.00 69.06 202 ALA A C 1
ATOM 1520 O O . ALA A 1 202 ? -39.609 -4.083 42.805 1.00 69.06 202 ALA A O 1
ATOM 1521 N N . PRO A 1 203 ? -37.759 -5.363 42.781 1.00 66.25 203 PRO A N 1
ATOM 1522 C CA . PRO A 1 203 ? -37.801 -5.607 41.345 1.00 66.25 203 PRO A CA 1
ATOM 1523 C C . PRO A 1 203 ? -39.059 -6.392 40.957 1.00 66.25 203 PRO A C 1
ATOM 1525 O O . PRO A 1 203 ? -39.334 -7.470 41.487 1.00 66.25 203 PRO A O 1
ATOM 1528 N N . ALA A 1 204 ? -39.812 -5.846 40.000 1.00 64.44 204 ALA A N 1
ATOM 1529 C CA . ALA A 1 204 ? -40.990 -6.484 39.433 1.00 64.44 204 ALA A CA 1
ATOM 1530 C C . ALA A 1 204 ? -40.629 -7.840 38.802 1.00 64.44 204 ALA A C 1
ATOM 1532 O O . ALA A 1 204 ? -39.675 -7.971 38.030 1.00 64.44 204 ALA A O 1
ATOM 1533 N N . ARG A 1 205 ? -41.423 -8.853 39.155 1.00 66.38 205 ARG A N 1
ATOM 1534 C CA . ARG A 1 205 ? -41.343 -10.235 38.672 1.00 66.38 205 ARG A CA 1
ATOM 1535 C C . ARG A 1 205 ? -41.395 -10.241 37.138 1.00 66.38 205 ARG A C 1
ATOM 1537 O O . ARG A 1 205 ? -42.395 -9.833 36.552 1.00 66.38 205 ARG A O 1
ATOM 1544 N N . ARG A 1 206 ? -40.317 -10.694 36.488 1.00 64.56 206 ARG A N 1
ATOM 1545 C CA . ARG A 1 206 ? -40.266 -10.877 35.030 1.00 64.56 206 ARG A CA 1
ATOM 1546 C C . ARG A 1 206 ? -41.348 -11.871 34.609 1.00 64.56 206 ARG A C 1
ATOM 1548 O O . ARG A 1 206 ? -41.353 -13.006 35.080 1.00 64.56 206 ARG A O 1
ATOM 1555 N N . GLN A 1 207 ? -42.248 -11.436 33.732 1.00 71.38 207 GLN A N 1
ATOM 1556 C CA . GLN A 1 207 ? -43.181 -12.333 33.060 1.00 71.38 207 GLN A CA 1
ATOM 1557 C C . GLN A 1 207 ? -42.412 -13.230 32.072 1.00 71.38 207 GLN A C 1
ATOM 1559 O O . GLN A 1 207 ? -41.455 -12.759 31.446 1.00 71.38 207 GLN A O 1
ATOM 1564 N N . PRO A 1 208 ? -42.784 -14.515 31.945 1.00 68.06 208 PRO A N 1
ATOM 1565 C CA . PRO A 1 208 ? -42.186 -15.417 30.971 1.00 68.06 208 PRO A CA 1
ATOM 1566 C C . PRO A 1 208 ? -42.517 -14.968 29.544 1.00 68.06 208 PRO A C 1
ATOM 1568 O O . PRO A 1 208 ? -43.633 -14.541 29.251 1.00 68.06 208 PRO A O 1
ATOM 1571 N N . ALA A 1 209 ? -41.520 -15.050 28.663 1.00 67.62 209 ALA A N 1
ATOM 1572 C CA . ALA A 1 209 ? -41.666 -14.712 27.254 1.00 67.62 209 ALA A CA 1
ATOM 1573 C C . ALA A 1 209 ? -42.688 -15.643 26.566 1.00 67.62 209 ALA A C 1
ATOM 1575 O O . ALA A 1 209 ? -42.708 -16.842 26.864 1.00 67.62 209 ALA A O 1
ATOM 1576 N N . PRO A 1 210 ? -43.517 -15.124 25.643 1.00 74.56 210 PRO A N 1
ATOM 1577 C CA . PRO A 1 210 ? -44.467 -15.939 24.900 1.00 74.56 210 PRO A CA 1
ATOM 1578 C C . PRO A 1 210 ? -43.753 -16.916 23.947 1.00 74.56 210 PRO A C 1
ATOM 1580 O O . PRO A 1 210 ? -42.644 -16.633 23.480 1.00 74.56 210 PRO A O 1
ATOM 1583 N N . PRO A 1 211 ? -44.382 -18.064 23.639 1.00 70.19 211 PRO A N 1
ATOM 1584 C CA . PRO A 1 211 ? -43.810 -19.078 22.764 1.00 70.19 211 PRO A CA 1
ATOM 1585 C C . PRO A 1 211 ? -43.611 -18.540 21.342 1.00 70.19 211 PRO A C 1
ATOM 1587 O O . PRO A 1 211 ? -44.516 -17.973 20.727 1.00 70.19 211 PRO A O 1
ATOM 1590 N N . VAL A 1 212 ? -42.401 -18.744 20.823 1.00 72.06 212 VAL A N 1
ATOM 1591 C CA . VAL A 1 212 ? -42.017 -18.426 19.445 1.00 72.06 212 VAL A CA 1
ATOM 1592 C C . VAL A 1 212 ? -42.780 -19.359 18.506 1.00 72.06 212 VAL A C 1
ATOM 1594 O O . VAL A 1 212 ? -42.586 -20.573 18.541 1.00 72.06 212 VAL A O 1
ATOM 1597 N N . GLN A 1 213 ? -43.654 -18.797 17.670 1.00 64.75 213 GLN A N 1
ATOM 1598 C CA . GLN A 1 213 ? -44.360 -19.569 16.650 1.00 64.75 213 GLN A CA 1
ATOM 1599 C C . GLN A 1 213 ? -43.395 -19.993 15.526 1.00 64.75 213 GLN A C 1
ATOM 1601 O O . GLN A 1 213 ? -42.552 -19.192 15.104 1.00 64.75 213 GLN A O 1
ATOM 1606 N N . PRO A 1 214 ? -43.508 -21.231 15.014 1.00 63.06 214 PRO A N 1
ATOM 1607 C CA . PRO A 1 214 ? -42.685 -21.712 13.914 1.00 63.06 214 PRO A CA 1
ATOM 1608 C C . PRO A 1 214 ? -42.990 -20.936 12.627 1.00 63.06 214 PRO A C 1
ATOM 1610 O O . PRO A 1 214 ? -44.133 -20.846 12.179 1.00 63.06 214 PRO A O 1
ATOM 1613 N N . ARG A 1 215 ? -41.938 -20.376 12.019 1.00 59.41 215 ARG A N 1
ATOM 1614 C CA . ARG A 1 215 ? -41.996 -19.744 10.696 1.00 59.41 215 ARG A CA 1
ATOM 1615 C C . ARG A 1 215 ? -42.444 -20.773 9.658 1.00 59.41 215 ARG A C 1
ATOM 1617 O O . ARG A 1 215 ? -41.741 -21.751 9.419 1.00 59.41 215 ARG A O 1
ATOM 1624 N N . GLN A 1 216 ? -43.580 -20.516 9.014 1.00 55.31 216 GLN A N 1
ATOM 1625 C CA . GLN A 1 216 ? -44.005 -21.250 7.827 1.00 55.31 216 GLN A CA 1
ATOM 1626 C C . GLN A 1 216 ? -43.009 -20.997 6.688 1.00 55.31 216 GLN A C 1
ATOM 1628 O O . GLN A 1 216 ? -42.783 -19.859 6.274 1.00 55.31 216 GLN A O 1
ATOM 1633 N N . VAL A 1 217 ? -42.393 -22.072 6.201 1.00 57.62 217 VAL A N 1
ATOM 1634 C CA . VAL A 1 217 ? -41.555 -22.079 5.001 1.00 57.62 217 VAL A CA 1
ATOM 1635 C C . VAL A 1 217 ? -42.488 -22.268 3.808 1.00 57.62 217 VAL A C 1
ATOM 1637 O O . VAL A 1 217 ? -43.002 -23.361 3.584 1.00 57.62 217 VAL A O 1
ATOM 1640 N N . GLY A 1 218 ? -42.751 -21.187 3.074 1.00 57.66 218 GLY A N 1
ATOM 1641 C CA . GLY A 1 218 ? -43.491 -21.242 1.813 1.00 57.66 218 GLY A CA 1
ATOM 1642 C C . GLY A 1 218 ? -42.646 -21.845 0.676 1.00 57.66 218 GLY A C 1
ATOM 1643 O O . GLY A 1 218 ? -41.417 -21.719 0.694 1.00 57.66 218 GLY A O 1
ATOM 1644 N N . PRO A 1 219 ? -43.276 -22.494 -0.320 1.00 59.34 219 PRO A N 1
ATOM 1645 C CA . PRO A 1 219 ? -42.576 -23.144 -1.422 1.00 59.34 219 PRO A CA 1
ATOM 1646 C C . PRO A 1 219 ? -41.931 -22.120 -2.369 1.00 59.34 219 PRO A C 1
ATOM 1648 O O . PRO A 1 219 ? -42.564 -21.165 -2.819 1.00 59.34 219 PRO A O 1
ATOM 1651 N N . ARG A 1 220 ? -40.652 -22.348 -2.694 1.00 47.19 220 ARG A N 1
ATOM 1652 C CA . ARG A 1 220 ? -39.906 -21.635 -3.741 1.00 47.19 220 ARG A CA 1
ATOM 1653 C C . ARG A 1 220 ? -40.500 -21.976 -5.111 1.00 47.19 220 ARG A C 1
ATOM 1655 O O . ARG A 1 220 ? -40.221 -23.039 -5.656 1.00 47.19 220 ARG A O 1
ATOM 1662 N N . ALA A 1 221 ? -41.280 -21.058 -5.673 1.00 47.16 221 ALA A N 1
ATOM 1663 C CA . ALA A 1 221 ? -41.599 -21.059 -7.093 1.00 47.16 221 ALA A CA 1
ATOM 1664 C C . ALA A 1 221 ? -40.379 -20.547 -7.876 1.00 47.16 221 ALA A C 1
ATOM 1666 O O . ALA A 1 221 ? -39.941 -19.411 -7.690 1.00 47.16 221 ALA A O 1
ATOM 1667 N N . GLY A 1 222 ? -39.818 -21.409 -8.723 1.00 55.75 222 GLY A N 1
ATOM 1668 C CA . GLY A 1 222 ? -38.843 -21.023 -9.733 1.00 55.75 222 GLY A CA 1
ATOM 1669 C C . GLY A 1 222 ? -39.512 -20.202 -10.831 1.00 55.75 222 GLY A C 1
ATOM 1670 O O . GLY A 1 222 ? -40.515 -20.627 -11.398 1.00 55.75 222 GLY A O 1
ATOM 1671 N N . GLN A 1 223 ? -38.940 -19.039 -11.128 1.00 48.31 223 GLN A N 1
ATOM 1672 C CA . GLN A 1 223 ? -39.123 -18.335 -12.393 1.00 48.31 223 GLN A CA 1
ATOM 1673 C C . GLN A 1 223 ? -37.793 -17.678 -12.762 1.00 48.31 223 GLN A C 1
ATOM 1675 O O . GLN A 1 223 ? -37.482 -16.573 -12.320 1.00 48.31 223 GLN A O 1
ATOM 1680 N N . ASP A 1 224 ? -37.016 -18.376 -13.589 1.00 51.91 224 ASP A N 1
ATOM 1681 C CA . ASP A 1 224 ? -35.991 -17.762 -14.425 1.00 51.91 224 ASP A CA 1
ATOM 1682 C C . ASP A 1 224 ? -36.695 -16.872 -15.451 1.00 51.91 224 ASP A C 1
ATOM 1684 O O . ASP A 1 224 ? -37.178 -17.325 -16.490 1.00 51.91 224 ASP A O 1
ATOM 1688 N N . LYS A 1 225 ? -36.800 -15.581 -15.133 1.00 50.25 225 LYS A N 1
ATOM 1689 C CA . LYS A 1 225 ? -37.200 -14.553 -16.089 1.00 50.25 225 LYS A CA 1
ATOM 1690 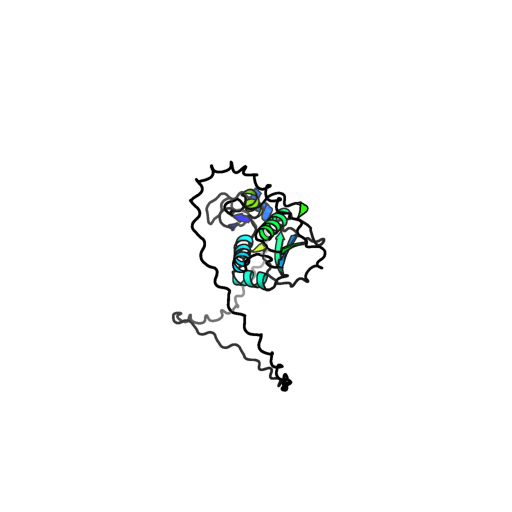C C . LYS A 1 225 ? -35.934 -13.841 -16.546 1.00 50.25 225 LYS A C 1
ATOM 1692 O O . LYS A 1 225 ? -35.405 -12.982 -15.846 1.00 50.25 225 LYS A O 1
ATOM 1697 N N . VAL A 1 226 ? -35.448 -14.215 -17.728 1.00 50.66 226 VAL A N 1
ATOM 1698 C CA . VAL A 1 226 ? -34.431 -13.461 -18.470 1.00 50.66 226 VAL A CA 1
ATOM 1699 C C . VAL A 1 226 ? -35.050 -12.110 -18.834 1.00 50.66 226 VAL A C 1
ATOM 1701 O O . VAL A 1 226 ? -35.814 -11.992 -19.789 1.00 50.66 226 VAL A O 1
ATOM 1704 N N . ILE A 1 227 ? -34.787 -11.096 -18.013 1.00 47.16 227 ILE A N 1
ATOM 1705 C CA . ILE A 1 227 ? -35.156 -9.710 -18.291 1.00 47.16 227 ILE A CA 1
ATOM 1706 C C . ILE A 1 227 ? -33.997 -9.104 -19.079 1.00 47.16 227 ILE A C 1
ATOM 1708 O O . ILE A 1 227 ? -32.908 -8.899 -18.545 1.00 47.16 227 ILE A O 1
ATOM 1712 N N . ALA A 1 228 ? -34.232 -8.844 -20.365 1.00 58.53 228 ALA A N 1
ATOM 1713 C CA . ALA A 1 228 ? -33.336 -8.041 -21.184 1.00 58.53 228 ALA A CA 1
ATOM 1714 C C . ALA A 1 228 ? -33.161 -6.644 -20.549 1.00 58.53 228 ALA A C 1
ATOM 1716 O O . ALA A 1 228 ? -34.146 -6.067 -20.073 1.00 58.53 228 ALA A O 1
ATOM 1717 N N . PRO A 1 229 ? -31.939 -6.085 -20.515 1.00 58.00 229 PRO A N 1
ATOM 1718 C CA . PRO A 1 229 ? -31.699 -4.783 -19.911 1.00 58.00 229 PRO A CA 1
ATOM 1719 C C . PRO A 1 229 ? -32.450 -3.686 -20.674 1.00 58.00 229 PRO A C 1
ATOM 1721 O O . PRO A 1 229 ? -32.362 -3.582 -21.897 1.00 58.00 229 PRO A O 1
ATOM 1724 N N . ALA A 1 230 ? -33.183 -2.856 -19.930 1.00 63.41 230 ALA A N 1
ATOM 1725 C CA . ALA A 1 230 ? -33.848 -1.676 -20.465 1.00 63.41 230 ALA A CA 1
ATOM 1726 C C . ALA A 1 230 ? -32.821 -0.684 -21.055 1.00 63.41 230 ALA A C 1
ATOM 1728 O O . ALA A 1 230 ? -31.737 -0.513 -20.481 1.00 63.41 230 ALA A O 1
ATOM 1729 N N . PRO A 1 231 ? -33.139 -0.001 -22.171 1.00 64.06 231 PRO A N 1
ATOM 1730 C CA . PRO A 1 231 ? -32.279 1.038 -22.721 1.00 64.06 231 PRO A CA 1
ATOM 1731 C C . PRO A 1 231 ? -32.149 2.203 -21.731 1.00 64.06 231 PRO A C 1
ATOM 1733 O O . PRO A 1 231 ? -33.125 2.644 -21.122 1.00 64.06 231 PRO A O 1
ATOM 1736 N N . ARG A 1 232 ? -30.917 2.694 -21.563 1.00 68.06 232 ARG A N 1
ATOM 1737 C CA . ARG A 1 232 ? -30.617 3.846 -20.705 1.00 68.06 232 ARG A CA 1
ATOM 1738 C C . ARG A 1 232 ? -31.329 5.101 -21.235 1.00 68.06 232 ARG A C 1
ATOM 1740 O O . ARG A 1 232 ? -31.303 5.323 -22.446 1.00 68.06 232 ARG A O 1
ATOM 1747 N N . PRO A 1 233 ? -31.907 5.945 -20.364 1.00 59.78 233 PRO A N 1
ATOM 1748 C CA . PRO A 1 233 ? -32.439 7.235 -20.779 1.00 59.78 233 PRO A CA 1
ATOM 1749 C C . PRO A 1 233 ? -31.304 8.114 -21.317 1.00 59.78 233 PRO A C 1
ATOM 1751 O O . PRO A 1 233 ? -30.285 8.323 -20.656 1.00 59.78 233 PRO A O 1
ATOM 1754 N N . VAL A 1 234 ? -31.483 8.596 -22.545 1.00 62.16 234 VAL A N 1
ATOM 1755 C CA . VAL A 1 234 ? -30.591 9.556 -23.199 1.00 62.16 234 VAL A CA 1
ATOM 1756 C C . VAL A 1 234 ? -30.750 10.897 -22.485 1.00 62.16 234 VAL A C 1
ATOM 1758 O O . VAL A 1 234 ? -31.861 11.408 -22.355 1.00 62.16 234 VAL A O 1
ATOM 1761 N N . ALA A 1 235 ? -29.642 11.451 -21.993 1.00 55.72 235 ALA A N 1
ATOM 1762 C CA . ALA A 1 235 ? -29.629 12.768 -21.371 1.00 55.72 235 ALA A CA 1
ATOM 1763 C C . ALA A 1 235 ? -30.095 13.843 -22.379 1.00 55.72 235 ALA A C 1
ATOM 1765 O O . ALA A 1 235 ? -29.656 13.822 -23.535 1.00 55.72 235 ALA A O 1
ATOM 1766 N N . PRO A 1 236 ? -30.960 14.791 -21.978 1.00 57.09 236 PRO A N 1
ATOM 1767 C CA . PRO A 1 236 ? -31.394 15.869 -22.857 1.00 57.09 236 PRO A CA 1
ATOM 1768 C C . PRO A 1 236 ? -30.196 16.768 -23.192 1.00 57.09 236 PRO A C 1
ATOM 1770 O O . PRO A 1 236 ? -29.598 17.366 -22.302 1.00 57.09 236 PRO A O 1
ATOM 1773 N N . GLY A 1 237 ? -29.828 16.846 -24.476 1.00 65.75 237 GLY A N 1
ATOM 1774 C CA . GLY A 1 237 ? -28.794 17.773 -24.959 1.00 65.75 237 GLY A CA 1
ATOM 1775 C C . GLY A 1 237 ? -27.854 17.251 -26.047 1.00 65.75 237 GLY A C 1
ATOM 1776 O O . GLY A 1 237 ? -27.089 18.039 -26.596 1.00 65.75 237 GLY A O 1
ATOM 1777 N N . GLN A 1 238 ? -27.900 15.966 -26.411 1.00 52.22 238 GLN A N 1
ATOM 1778 C CA . GLN A 1 238 ? -27.062 15.441 -27.496 1.00 52.22 238 GLN A CA 1
ATOM 1779 C C . GLN A 1 238 ? -27.847 15.347 -28.808 1.00 52.22 238 GLN A C 1
ATOM 1781 O O . GLN A 1 238 ? -28.820 14.603 -28.923 1.00 52.22 238 GLN A O 1
ATOM 1786 N N . ARG A 1 239 ? -27.421 16.129 -29.808 1.00 60.53 239 ARG A N 1
ATOM 1787 C CA . ARG A 1 239 ? -27.895 16.001 -31.192 1.00 60.53 239 ARG A CA 1
ATOM 1788 C C . ARG A 1 239 ? -27.507 14.616 -31.735 1.00 60.53 239 ARG A C 1
ATOM 1790 O O . ARG A 1 239 ? -26.354 14.222 -31.565 1.00 60.53 239 ARG A O 1
ATOM 1797 N N . PRO A 1 240 ? -28.416 13.898 -32.414 1.00 49.81 240 PRO A N 1
ATOM 1798 C CA . PRO A 1 240 ? -28.088 12.625 -33.041 1.00 49.81 240 PRO A CA 1
ATOM 1799 C C . PRO A 1 240 ? -27.057 12.836 -34.158 1.00 49.81 240 PRO A C 1
ATOM 1801 O O . PRO A 1 240 ? -27.274 13.622 -35.082 1.00 49.81 240 PRO A O 1
ATOM 1804 N N . VAL A 1 241 ? -25.926 12.137 -34.060 1.00 67.06 241 VAL A N 1
ATOM 1805 C CA . VAL A 1 241 ? -24.947 12.012 -35.145 1.00 67.06 241 VAL A CA 1
ATOM 1806 C C . VAL A 1 241 ? -25.488 10.978 -36.130 1.00 67.06 241 VAL A C 1
ATOM 1808 O O . VAL A 1 241 ? -25.866 9.876 -35.733 1.00 67.06 241 VAL A O 1
ATOM 1811 N N . ALA A 1 242 ? -25.573 11.357 -37.405 1.00 63.03 242 ALA A N 1
ATOM 1812 C CA . ALA A 1 242 ? -26.073 10.496 -38.469 1.00 63.03 242 ALA A CA 1
ATOM 1813 C C . ALA A 1 242 ? -25.224 9.212 -38.600 1.00 63.03 242 ALA A C 1
ATOM 1815 O O . ALA A 1 242 ? -23.998 9.280 -38.469 1.00 63.03 242 ALA A O 1
ATOM 1816 N N . PRO A 1 243 ? -25.845 8.051 -38.872 1.00 60.56 243 PRO A N 1
ATOM 1817 C CA . PRO A 1 243 ? -25.120 6.801 -39.055 1.00 60.56 243 PRO A CA 1
ATOM 1818 C C . PRO A 1 243 ? -24.237 6.882 -40.305 1.00 60.56 243 PRO A C 1
ATOM 1820 O O . PRO A 1 243 ? -24.719 7.149 -41.405 1.00 60.56 243 PRO A O 1
ATOM 1823 N N . GLN A 1 244 ? -22.934 6.661 -40.126 1.00 57.72 244 GLN A N 1
ATOM 1824 C CA . GLN A 1 244 ? -21.986 6.535 -41.228 1.00 57.72 244 GLN A CA 1
ATOM 1825 C C . GLN A 1 244 ? -22.186 5.182 -41.914 1.00 57.72 244 GLN A C 1
ATOM 1827 O O . GLN A 1 244 ? -22.156 4.127 -41.279 1.00 57.72 244 GLN A O 1
ATOM 1832 N N . THR A 1 245 ? -22.417 5.233 -43.220 1.00 59.56 245 THR A N 1
ATOM 1833 C CA . THR A 1 245 ? -22.551 4.083 -44.112 1.00 59.56 245 THR A CA 1
ATOM 1834 C C . THR A 1 245 ? -21.240 3.282 -44.152 1.00 59.56 245 THR A C 1
ATOM 1836 O O . THR A 1 245 ? -20.170 3.893 -44.214 1.00 59.56 245 THR A O 1
ATOM 1839 N N . PRO A 1 246 ? -21.275 1.935 -44.158 1.00 59.06 246 PRO A N 1
ATOM 1840 C CA . PRO A 1 246 ? -20.069 1.120 -44.278 1.00 59.06 246 PRO A CA 1
ATOM 1841 C C . PRO A 1 246 ? -19.385 1.360 -45.629 1.00 59.06 246 PRO A C 1
ATOM 1843 O O . PRO A 1 246 ? -20.008 1.201 -46.679 1.00 59.06 246 PRO A O 1
ATOM 1846 N N . GLN A 1 247 ? -18.107 1.743 -45.603 1.00 55.22 247 GLN A N 1
ATOM 1847 C CA . GLN A 1 247 ? -17.266 1.789 -46.796 1.00 55.22 247 GLN A CA 1
ATOM 1848 C C . GLN A 1 247 ? -16.831 0.370 -47.185 1.00 55.22 247 GLN A C 1
ATOM 1850 O O . GLN A 1 247 ? -16.316 -0.397 -46.375 1.00 55.22 247 GLN A O 1
ATOM 1855 N N . ASP A 1 248 ? -17.077 0.053 -48.449 1.00 52.62 248 ASP A N 1
ATOM 1856 C CA . ASP A 1 248 ? -16.834 -1.215 -49.132 1.00 52.62 248 ASP A CA 1
ATOM 1857 C C . ASP A 1 248 ? -15.323 -1.413 -49.409 1.00 52.62 248 ASP A C 1
ATOM 1859 O O . ASP A 1 248 ? -14.712 -0.561 -50.064 1.00 52.62 248 ASP A O 1
ATOM 1863 N N . PRO A 1 249 ? -14.662 -2.496 -48.950 1.00 57.72 249 PRO A N 1
ATOM 1864 C CA . PRO A 1 249 ? -13.252 -2.726 -49.230 1.00 57.72 249 PRO A CA 1
ATOM 1865 C C . PRO A 1 249 ? -13.097 -3.560 -50.508 1.00 57.72 249 PRO A C 1
ATOM 1867 O O . PRO A 1 249 ? -12.859 -4.767 -50.469 1.00 57.72 249 PRO A O 1
ATOM 1870 N N . ARG A 1 250 ? -13.192 -2.916 -51.675 1.00 54.94 250 ARG A N 1
ATOM 1871 C CA . ARG A 1 250 ? -12.730 -3.497 -52.950 1.00 54.94 250 ARG A CA 1
ATOM 1872 C C . ARG A 1 250 ? -11.839 -2.515 -53.699 1.00 54.94 250 ARG A C 1
ATOM 1874 O O . ARG A 1 250 ? -12.272 -1.822 -54.610 1.00 54.94 250 ARG A O 1
ATOM 1881 N N . GLY A 1 251 ? -10.563 -2.492 -53.324 1.00 49.12 251 GLY A N 1
ATOM 1882 C CA . GLY A 1 251 ? -9.507 -1.776 -54.037 1.00 49.12 251 GLY A CA 1
ATOM 1883 C C . GLY A 1 251 ? -8.349 -2.712 -54.359 1.00 49.12 251 GLY A C 1
ATOM 1884 O O . GLY A 1 251 ? -7.427 -2.856 -53.564 1.00 49.12 251 GLY A O 1
ATOM 1885 N N . GLY A 1 252 ? -8.413 -3.375 -55.515 1.00 53.94 252 GLY A N 1
ATOM 1886 C CA . GLY A 1 252 ? -7.327 -4.192 -56.050 1.00 53.94 252 GLY A CA 1
ATOM 1887 C C . GLY A 1 252 ? -6.161 -3.327 -56.534 1.00 53.94 252 GLY A C 1
ATOM 1888 O O . GLY A 1 252 ? -6.289 -2.599 -57.515 1.00 53.94 252 GLY A O 1
ATOM 1889 N N . GLY A 1 253 ? -5.013 -3.441 -55.866 1.00 53.22 253 GLY A N 1
ATOM 1890 C CA . GLY A 1 253 ? -3.737 -2.871 -56.299 1.00 53.22 253 GLY A CA 1
ATOM 1891 C C . GLY A 1 253 ? -2.892 -3.917 -57.026 1.00 53.22 253 GLY A C 1
ATOM 1892 O O . GLY A 1 253 ? -2.472 -4.912 -56.439 1.00 53.22 253 GLY A O 1
ATOM 1893 N N . ARG A 1 254 ? -2.674 -3.700 -58.325 1.00 50.28 254 ARG A N 1
ATOM 1894 C CA . ARG A 1 254 ? -1.875 -4.536 -59.232 1.00 50.28 254 ARG A CA 1
ATOM 1895 C C . ARG A 1 254 ? -0.388 -4.549 -58.837 1.00 50.28 254 ARG A C 1
ATOM 1897 O O . ARG A 1 254 ? 0.189 -3.503 -58.561 1.00 50.28 254 ARG A O 1
ATOM 1904 N N . LYS A 1 255 ? 0.240 -5.729 -58.901 1.00 55.66 255 LYS A N 1
ATOM 1905 C CA . LYS A 1 255 ? 1.703 -5.918 -58.873 1.00 55.66 255 LYS A CA 1
ATOM 1906 C C . LYS A 1 255 ? 2.353 -5.352 -60.150 1.00 55.66 255 LYS A C 1
ATOM 1908 O O . LYS A 1 255 ? 1.880 -5.698 -61.234 1.00 55.66 255 LYS A O 1
ATOM 1913 N N . PRO A 1 256 ? 3.468 -4.607 -60.070 1.00 62.12 256 PRO A N 1
ATOM 1914 C CA . PRO A 1 256 ? 4.387 -4.442 -61.192 1.00 62.12 256 PRO A CA 1
ATOM 1915 C C . PRO A 1 256 ? 5.357 -5.634 -61.249 1.00 62.12 256 PRO A C 1
ATOM 1917 O O . PRO A 1 256 ? 5.950 -6.011 -60.239 1.00 62.12 256 PRO A O 1
ATOM 1920 N N . GLY A 1 257 ? 5.480 -6.253 -62.425 1.00 54.28 257 GLY A N 1
ATOM 1921 C CA . GLY A 1 257 ? 6.432 -7.335 -62.692 1.00 54.28 257 GLY A CA 1
ATOM 1922 C C . GLY A 1 257 ? 7.873 -6.833 -62.888 1.00 54.28 257 GLY A C 1
ATOM 1923 O O . GLY A 1 257 ? 8.075 -5.653 -63.176 1.00 54.28 257 GLY A O 1
ATOM 1924 N N . PRO A 1 258 ? 8.881 -7.713 -62.755 1.00 63.41 258 PRO A N 1
ATOM 1925 C CA . PRO A 1 258 ? 10.271 -7.361 -63.015 1.00 63.41 258 PRO A CA 1
ATOM 1926 C C . PRO A 1 258 ? 10.541 -7.324 -64.526 1.00 63.41 258 PRO A C 1
ATOM 1928 O O . PRO A 1 258 ? 10.387 -8.322 -65.230 1.00 63.41 258 PRO A O 1
ATOM 1931 N N . GLY A 1 259 ? 10.939 -6.151 -65.019 1.00 57.72 259 GLY A N 1
ATOM 1932 C CA . GLY A 1 259 ? 11.418 -5.954 -66.382 1.00 57.72 259 GLY A CA 1
ATOM 1933 C C . GLY A 1 259 ? 12.805 -6.564 -66.572 1.00 57.72 259 GLY A C 1
ATOM 1934 O O . GLY A 1 259 ? 13.757 -6.188 -65.894 1.00 57.72 259 GLY A O 1
ATOM 1935 N N . GLY A 1 260 ? 12.902 -7.504 -67.511 1.00 56.94 260 GLY A N 1
ATOM 1936 C CA . GLY A 1 260 ? 14.156 -7.954 -68.101 1.00 56.94 260 GLY A CA 1
ATOM 1937 C C . GLY A 1 260 ? 14.496 -7.166 -69.372 1.00 56.94 260 GLY A C 1
ATOM 1938 O O . GLY A 1 260 ? 13.608 -6.756 -70.116 1.00 56.94 260 GLY A O 1
ATOM 1939 N N . GLY A 1 261 ? 15.794 -7.008 -69.629 1.00 53.97 261 GLY A N 1
ATOM 1940 C CA . GLY A 1 261 ? 16.382 -6.462 -70.862 1.00 53.97 261 GLY A CA 1
ATOM 1941 C C . GLY A 1 261 ? 17.794 -5.955 -70.555 1.00 53.97 261 GLY A C 1
ATOM 1942 O O . GLY A 1 261 ? 17.930 -4.926 -69.913 1.00 53.97 261 GLY A O 1
ATOM 1943 N N . ARG A 1 262 ? 18.878 -6.724 -70.735 1.00 58.19 262 ARG A N 1
ATOM 1944 C CA . ARG A 1 262 ? 19.593 -7.060 -71.990 1.00 58.19 262 ARG A CA 1
ATOM 1945 C C . ARG A 1 262 ? 19.831 -5.871 -72.930 1.00 58.19 262 ARG A C 1
ATOM 1947 O O . ARG A 1 262 ? 18.928 -5.487 -73.665 1.00 58.19 262 ARG A O 1
ATOM 1954 N N . ARG A 1 263 ? 21.089 -5.423 -72.967 1.00 52.91 263 ARG A N 1
ATOM 1955 C CA . ARG A 1 263 ? 22.015 -5.170 -74.102 1.00 52.91 263 ARG A CA 1
ATOM 1956 C C . ARG A 1 263 ? 23.309 -4.655 -73.432 1.00 52.91 263 ARG A C 1
ATOM 1958 O O . ARG A 1 263 ? 23.208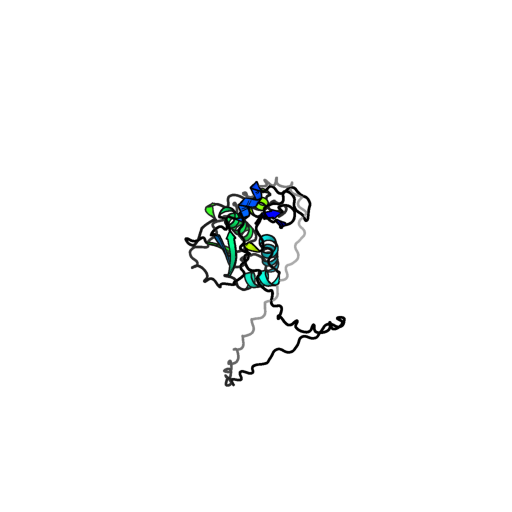 -3.988 -72.411 1.00 52.91 263 ARG A O 1
ATOM 1965 N N . GLY A 1 264 ? 24.503 -5.110 -73.789 1.00 55.97 264 GLY A N 1
ATOM 1966 C CA . GLY A 1 264 ? 25.058 -5.196 -75.137 1.00 55.97 264 GLY A CA 1
ATOM 1967 C C . GLY A 1 264 ? 26.174 -4.169 -75.176 1.00 55.97 264 GLY A C 1
ATOM 1968 O O . GLY A 1 264 ? 25.816 -2.983 -75.033 1.00 55.97 264 GLY A O 1
#

Radius of gyration: 34.47 Å; chains: 1; bounding box: 70×51×134 Å

pLDDT: mean 74.81, std 15.96, range [42.0, 97.44]

Sequence (264 aa):
MAYCSNCGVLIDGVVRYCPNCGVAVNLAAATNAGVQGDYRIILISKGTCSRTNAINLLEDLFEYTTAQAATIVDSAPMEAALGLTATQAQYIAQAMTEYGMDVSVYDSNGYVDLDTRATASVYNTDGSLLGAVATALLGLGAVNRVTRYERWSRPAPRIFRPTYRRPAPPPPRRITRRPAPMPPVPPRQPGPVVRQPAPRPAPARRQPAPPVQPRQVGPRAGQDKVIAPAPRPVAPGQRPVAPQTPQDPRGGGRKPGPGGGRRG